Protein AF-A0A9D1JY27-F1 (afdb_monomer)

pLDDT: mean 73.4, std 22.08, range [23.88, 95.56]

Mean predicted aligned error: 13.79 Å

Secondary structure (DSSP, 8-state):
--------PPPPP---------S-S--------------------TT--------HHHHHHHHHHHHHHHHHHHEEEPB-TTSPBPB-TTSPBPEEE-HHHHHHHHT--EEEEPGGG--EEEE-HHHHHHHHEEE-TTS-SEEEEEEEEE-HHHHHHHHHH---TTS---BTTBSSEEEBSSHHHHHTT-SEEEEEEEEPPBPTTSPBPEEEEEPS-HHHHHS-HHHHHHHHHHTT-PPPPSS--TTS-THHHHHHHHHHHHHHHHHHHIIIIIIT-EEEEE---SSS---EEE--GGGEEEEEETHHHHHHHHHHHHHTS---

Solvent-accessible surface area (backbone atoms only — not comparable to full-atom values): 19733 Å² total; per-residue (Å²): 132,90,83,83,88,77,85,84,77,87,83,79,86,80,90,83,86,81,89,84,93,76,88,89,85,85,80,94,74,84,93,84,81,91,77,86,80,97,69,86,83,72,84,73,72,91,82,77,81,79,73,74,81,70,50,67,70,57,55,50,50,52,44,49,54,54,45,50,56,56,46,60,75,49,35,40,77,38,59,46,101,86,69,47,72,36,62,43,73,80,70,46,73,37,63,42,74,32,65,73,58,52,56,52,50,68,72,38,69,46,82,31,73,40,66,96,77,74,44,76,46,77,39,31,66,70,60,52,56,54,71,31,50,43,79,49,93,83,60,68,80,52,47,76,71,29,25,28,40,38,54,68,70,55,48,57,45,31,76,75,36,44,79,68,57,89,72,36,67,78,49,52,77,31,52,31,50,63,26,18,87,44,67,71,67,15,47,77,71,21,87,35,33,39,28,25,29,38,42,60,32,77,40,97,82,75,43,70,26,39,66,32,30,47,49,71,50,47,35,59,53,62,69,37,73,69,50,52,58,47,39,32,62,77,68,68,51,78,76,80,72,92,66,91,58,93,82,60,65,83,54,54,65,58,49,60,60,48,48,54,50,54,53,51,36,53,50,52,38,45,44,41,31,67,73,65,35,28,21,31,37,38,32,79,68,101,77,82,74,62,37,34,34,32,55,32,67,84,19,60,41,81,70,42,69,45,62,55,55,56,56,51,46,51,50,49,58,62,68,68,50,80,89,126

Sequence (324 aa):
MKIQNVGVRPYFYNSKKSKNVGNAVKENKMYGQFASDKVSFGSINKSMCYSRICNPAQEAIEKEEYRQKLLSAYFSKVYDKSGNPVVCPDGEVKTELDKSIVDKLDKSNFEFELPMGQGVFRGPIKQAIINFMVSDDRLPDGFCGVLHGTSKENLASILSHGPNLRNARNTAFGPGMYFALCEADAQDYSPAKLKADVVRAEHANGQRGKFVRLNECFYNKITTPEVYNALDKILDIEPEPTEYDPLRPSYIPTVKYEIPTRVLDEYCRNIINNDLGIDVAYATAPYHNTCLVVFNPDSIVNMSDYSQDEDDFLKKAFSSFPLW

Nearest PDB structures (foldseek):
  4l7p-assembly1_A  TM=3.464E-01  e=1.568E-02  Homo sapiens
  6koi-assembly10_T  TM=2.738E-01  e=4.676E+00  Homo sapiens
  6koi-assembly4_H  TM=2.768E-01  e=5.259E+00  Homo sapiens
  1i1d-assembly2_B  TM=2.539E-01  e=6.273E+00  Saccharomyces cerevisiae

Radius of gyration: 25.38 Å; Cα contacts (8 Å, |Δi|>4): 408; chains: 1; bounding box: 72×72×74 Å

Organism: NCBI:txid2840836

Structure (mmCIF, N/CA/C/O backbone):
data_AF-A0A9D1JY27-F1
#
_entry.id   AF-A0A9D1JY27-F1
#
loop_
_atom_site.group_PDB
_atom_site.id
_atom_site.type_symbol
_atom_site.label_atom_id
_atom_site.label_alt_id
_atom_site.label_comp_id
_atom_site.label_asym_id
_atom_site.label_entity_id
_atom_site.label_seq_id
_atom_site.pdbx_PDB_ins_code
_atom_site.Cartn_x
_atom_site.Cartn_y
_atom_site.Cartn_z
_atom_site.occupancy
_atom_site.B_iso_or_equiv
_atom_site.auth_seq_id
_atom_site.auth_comp_id
_atom_site.auth_asym_id
_atom_site.auth_atom_id
_atom_site.pdbx_PDB_model_num
ATOM 1 N N . MET A 1 1 ? -14.797 44.900 17.423 1.00 27.86 1 MET A N 1
ATOM 2 C CA . MET A 1 1 ? -13.739 45.298 16.466 1.00 27.86 1 MET A CA 1
ATOM 3 C C . MET A 1 1 ? -12.698 44.181 16.447 1.00 27.86 1 MET A C 1
ATOM 5 O O . MET A 1 1 ? -12.470 43.588 17.489 1.00 27.86 1 MET A O 1
ATOM 9 N N . LYS A 1 2 ? -12.219 43.816 15.252 1.00 27.55 2 LYS A N 1
ATOM 10 C CA . LYS A 1 2 ? -11.557 42.552 14.866 1.00 27.55 2 LYS A CA 1
ATOM 11 C C . LYS A 1 2 ? -10.389 42.105 15.765 1.00 27.55 2 LYS A C 1
ATOM 13 O O . LYS A 1 2 ? -9.510 42.909 16.044 1.00 27.55 2 LYS A O 1
ATOM 18 N N . ILE A 1 3 ? -10.310 40.800 16.043 1.00 25.33 3 ILE A N 1
ATOM 19 C CA . ILE A 1 3 ? -9.034 40.103 16.265 1.00 25.33 3 ILE A CA 1
ATOM 20 C C . ILE A 1 3 ? -8.867 39.108 15.113 1.00 25.33 3 ILE A C 1
ATOM 22 O O . ILE A 1 3 ? -9.729 38.268 14.863 1.00 25.33 3 ILE A O 1
ATOM 26 N N . GLN A 1 4 ? -7.795 39.310 14.351 1.00 26.73 4 GLN A N 1
ATOM 27 C CA . GLN A 1 4 ? -7.353 38.483 13.236 1.00 26.73 4 GLN A CA 1
ATOM 28 C C . GLN A 1 4 ? -6.682 37.219 13.784 1.00 26.73 4 GLN A C 1
ATOM 30 O O . GLN A 1 4 ? -5.706 37.323 14.521 1.00 26.73 4 GLN A O 1
ATOM 35 N N . ASN A 1 5 ? -7.153 36.039 13.378 1.00 28.23 5 ASN A N 1
ATOM 36 C CA . ASN A 1 5 ? -6.369 34.811 13.493 1.00 28.23 5 ASN A CA 1
ATOM 37 C C . ASN A 1 5 ? -5.408 34.747 12.302 1.00 28.23 5 ASN A C 1
ATOM 39 O O . ASN A 1 5 ? -5.814 34.469 11.175 1.00 28.23 5 ASN A O 1
ATOM 43 N N . VAL A 1 6 ? -4.136 35.048 12.560 1.00 29.33 6 VAL A N 1
ATOM 44 C CA . VAL A 1 6 ? -3.025 34.784 11.641 1.00 29.33 6 VAL A CA 1
ATOM 45 C C . VAL A 1 6 ? -2.479 33.403 11.990 1.00 29.33 6 VAL A C 1
ATOM 47 O O . VAL A 1 6 ? -2.149 33.131 13.141 1.00 29.33 6 VAL A O 1
ATOM 50 N N . GLY A 1 7 ? -2.460 32.517 10.996 1.00 23.88 7 GLY A N 1
ATOM 51 C CA . GLY A 1 7 ? -2.086 31.118 11.151 1.00 23.88 7 GLY A CA 1
ATOM 52 C C . GLY A 1 7 ? -0.632 30.906 11.567 1.00 23.88 7 GLY A C 1
ATOM 53 O O . GLY A 1 7 ? 0.266 31.651 11.176 1.00 23.88 7 GLY A O 1
ATOM 54 N N . VAL A 1 8 ? -0.405 29.821 12.304 1.00 26.25 8 VAL A N 1
ATOM 55 C CA . VAL A 1 8 ? 0.926 29.274 12.566 1.00 26.25 8 VAL A CA 1
ATOM 56 C C . VAL A 1 8 ? 1.072 28.009 11.725 1.00 26.25 8 VAL A C 1
ATOM 58 O O . VAL A 1 8 ? 0.442 26.990 11.995 1.00 26.25 8 VAL A O 1
ATOM 61 N N . ARG A 1 9 ? 1.885 28.096 10.668 1.00 24.34 9 ARG A N 1
ATOM 62 C CA . ARG A 1 9 ? 2.436 26.935 9.955 1.00 24.34 9 ARG A CA 1
ATOM 63 C C . ARG A 1 9 ? 3.686 26.460 10.710 1.00 24.34 9 ARG A C 1
ATOM 65 O O . ARG A 1 9 ? 4.516 27.312 11.034 1.00 24.34 9 ARG A O 1
ATOM 72 N N . PRO A 1 10 ? 3.883 25.156 10.955 1.00 28.56 10 PRO A N 1
ATOM 73 C CA . PRO A 1 10 ? 5.166 24.659 11.432 1.00 28.56 10 PRO A CA 1
ATOM 74 C C . PRO A 1 10 ? 6.212 24.726 10.307 1.00 28.56 10 PRO A C 1
ATOM 76 O O . PRO A 1 10 ? 5.999 24.236 9.197 1.00 28.56 10 PRO A O 1
ATOM 79 N N . TYR A 1 11 ? 7.338 25.378 10.598 1.00 25.03 11 TYR A N 1
ATOM 80 C CA . TYR A 1 11 ? 8.519 25.436 9.740 1.00 25.03 11 TYR A CA 1
ATOM 81 C C . TYR A 1 11 ? 9.263 24.094 9.782 1.00 25.03 11 TYR A C 1
ATOM 83 O O . TYR A 1 11 ? 9.710 23.670 10.846 1.00 25.03 11 TYR A O 1
ATOM 91 N N . PHE A 1 12 ? 9.463 23.463 8.623 1.00 26.50 12 PHE A N 1
ATOM 92 C CA . PHE A 1 12 ? 10.476 22.421 8.453 1.00 26.50 12 PHE A CA 1
ATOM 93 C C . PHE A 1 12 ? 11.847 23.080 8.287 1.00 26.50 12 PHE A C 1
ATOM 95 O O . PHE A 1 12 ? 12.057 23.904 7.393 1.00 26.50 12 PHE A O 1
ATOM 102 N N . TYR A 1 13 ? 12.776 22.730 9.174 1.00 23.91 13 TYR A N 1
ATOM 103 C CA . TYR A 1 13 ? 14.155 23.198 9.130 1.00 23.91 13 TYR A CA 1
ATOM 104 C C . TYR A 1 13 ? 14.895 22.504 7.980 1.00 23.91 13 TYR A C 1
ATOM 106 O O . TYR A 1 13 ? 14.982 21.279 7.927 1.00 23.91 13 TYR A O 1
ATOM 114 N N . ASN A 1 14 ? 15.410 23.303 7.050 1.00 23.89 14 ASN A N 1
ATOM 115 C CA . ASN A 1 14 ? 16.127 22.865 5.860 1.00 23.89 14 ASN A CA 1
ATOM 116 C C . ASN A 1 14 ? 17.634 23.017 6.128 1.00 23.89 14 ASN A C 1
ATOM 118 O O . ASN A 1 14 ? 18.159 24.127 6.065 1.00 23.89 14 ASN A O 1
ATOM 122 N N . SER A 1 15 ? 18.345 21.940 6.477 1.00 28.14 15 SER A N 1
ATOM 123 C CA . SER A 1 15 ? 19.796 21.988 6.716 1.00 28.14 15 SER A CA 1
ATOM 124 C C . SER A 1 15 ? 20.588 21.566 5.472 1.00 28.14 15 SER A C 1
ATOM 126 O O . SER A 1 15 ? 21.186 20.496 5.405 1.00 28.14 15 SER A O 1
ATOM 128 N N . LYS A 1 16 ? 20.673 22.456 4.476 1.00 28.89 16 LYS A N 1
ATOM 129 C CA . LYS A 1 16 ? 21.798 22.438 3.526 1.00 28.89 16 LYS A CA 1
ATOM 130 C C . LYS A 1 16 ? 22.909 23.348 4.057 1.00 28.89 16 LYS A C 1
ATOM 132 O O . LYS A 1 16 ? 22.686 24.539 4.241 1.00 28.89 16 LYS A O 1
ATOM 137 N N . LYS A 1 17 ? 24.113 22.769 4.172 1.00 32.06 17 LYS A N 1
ATOM 138 C CA . LYS A 1 17 ? 25.434 23.353 4.505 1.00 32.06 17 LYS A CA 1
ATOM 139 C C . LYS A 1 17 ? 25.840 23.319 5.985 1.00 32.06 17 LYS A C 1
ATOM 141 O O . LYS A 1 17 ? 25.686 24.285 6.716 1.00 32.06 17 LYS A O 1
ATOM 146 N N . SER A 1 18 ? 26.550 22.255 6.347 1.00 31.53 18 SER A N 1
ATOM 147 C CA . SER A 1 18 ? 27.695 22.347 7.254 1.00 31.53 18 SER A CA 1
ATOM 148 C C . SER A 1 18 ? 28.712 21.280 6.846 1.00 31.53 18 SER A C 1
ATOM 150 O O . SER A 1 18 ? 28.484 20.085 7.009 1.00 31.53 18 SER A O 1
ATOM 152 N N . LYS A 1 19 ? 29.796 21.722 6.199 1.00 32.28 19 LYS A N 1
ATOM 153 C CA . LYS A 1 19 ? 31.011 20.925 6.001 1.00 32.28 19 LYS A CA 1
ATOM 154 C C . LYS A 1 19 ? 31.730 20.858 7.353 1.00 32.28 19 LYS A C 1
ATOM 156 O O . LYS A 1 19 ? 31.806 21.882 8.024 1.00 32.28 19 LYS A O 1
ATOM 161 N N . ASN A 1 20 ? 32.304 19.693 7.660 1.00 33.06 20 ASN A N 1
ATOM 162 C CA . ASN A 1 20 ? 33.088 19.324 8.853 1.00 33.06 20 ASN A CA 1
ATOM 163 C C . ASN A 1 20 ? 32.289 18.614 9.957 1.00 33.06 20 ASN A C 1
ATOM 165 O O . ASN A 1 20 ? 31.965 19.193 10.987 1.00 33.06 20 ASN A O 1
ATOM 169 N N . VAL A 1 21 ? 32.072 17.308 9.772 1.00 30.66 21 VAL A N 1
ATOM 170 C CA . VAL A 1 21 ? 31.830 16.367 10.877 1.00 30.66 21 VAL A CA 1
ATOM 171 C C . VAL A 1 21 ? 32.976 15.358 10.881 1.00 30.66 21 VAL A C 1
ATOM 173 O O . VAL A 1 21 ? 32.852 14.221 10.443 1.00 30.66 21 VAL A O 1
ATOM 176 N N . GLY A 1 22 ? 34.139 15.829 11.316 1.00 29.80 22 GLY A N 1
ATOM 177 C CA . GLY A 1 22 ? 35.215 14.990 11.822 1.00 29.80 22 GLY A CA 1
ATOM 178 C C . GLY A 1 22 ? 35.426 15.393 13.275 1.00 29.80 22 GLY A C 1
ATOM 179 O O . GLY A 1 22 ? 35.681 16.563 13.533 1.00 29.80 22 GLY A O 1
ATOM 180 N N . ASN A 1 23 ? 35.300 14.435 14.196 1.00 32.34 23 ASN A N 1
ATOM 181 C CA . ASN A 1 23 ? 35.503 14.562 15.648 1.00 32.34 23 ASN A CA 1
ATOM 182 C C . ASN A 1 23 ? 34.356 15.170 16.477 1.00 32.34 23 ASN A C 1
ATOM 184 O O . ASN A 1 23 ? 34.520 16.196 17.125 1.00 32.34 23 ASN A O 1
ATOM 188 N N . ALA A 1 24 ? 33.233 14.455 16.570 1.00 30.94 24 ALA A N 1
ATOM 189 C CA . ALA A 1 24 ? 32.313 14.574 17.709 1.00 30.94 24 ALA A CA 1
ATOM 190 C C . ALA A 1 24 ? 31.790 13.192 18.150 1.00 30.94 24 ALA A C 1
ATOM 192 O O . ALA A 1 24 ? 30.603 12.982 18.357 1.00 30.94 24 ALA A O 1
ATOM 193 N N . VAL A 1 25 ? 32.699 12.219 18.269 1.00 31.64 25 VAL A N 1
ATOM 194 C CA . VAL A 1 25 ? 32.473 10.975 19.020 1.00 31.64 25 VAL A CA 1
ATOM 195 C C . VAL A 1 25 ? 33.653 10.818 19.964 1.00 31.64 25 VAL A C 1
ATOM 197 O O . VAL A 1 25 ? 34.620 10.134 19.646 1.00 31.64 25 VAL A O 1
ATOM 200 N N . LYS A 1 26 ? 33.616 11.559 21.074 1.00 30.88 26 LYS A N 1
ATOM 201 C CA . LYS A 1 26 ? 34.390 11.352 22.311 1.00 30.88 26 LYS A CA 1
ATOM 202 C C . LYS A 1 26 ? 34.099 12.527 23.241 1.00 30.88 26 LYS A C 1
ATOM 204 O O . LYS A 1 26 ? 34.832 13.497 23.223 1.00 30.88 26 LYS A O 1
ATOM 209 N N . GLU A 1 27 ? 32.999 12.435 23.986 1.00 27.81 27 GLU A N 1
ATOM 210 C CA . GLU A 1 27 ? 32.839 12.994 25.342 1.00 27.81 27 GLU A CA 1
ATOM 211 C C . GLU A 1 27 ? 31.430 12.670 25.867 1.00 27.81 27 GLU A C 1
ATOM 213 O O . GLU A 1 27 ? 30.587 13.521 26.112 1.00 27.81 27 GLU A O 1
ATOM 218 N N . ASN A 1 28 ? 31.170 11.373 26.053 1.00 31.72 28 ASN A N 1
ATOM 219 C CA . ASN A 1 28 ? 3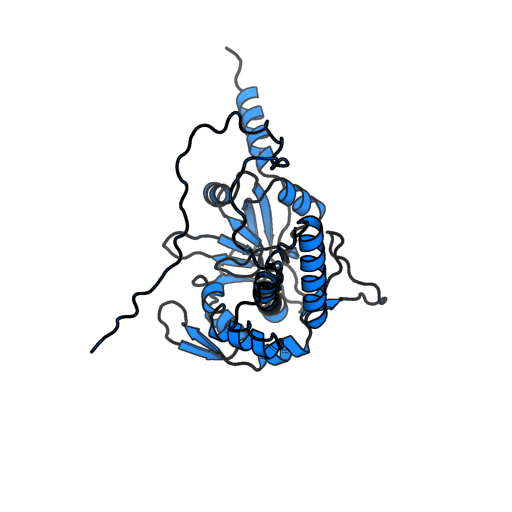0.200 10.926 27.046 1.00 31.72 28 ASN A CA 1
ATOM 220 C C . ASN A 1 28 ? 30.915 10.966 28.399 1.00 31.72 28 ASN A C 1
ATOM 222 O O . ASN A 1 28 ? 31.651 10.030 28.712 1.00 31.72 28 ASN A O 1
ATOM 226 N N . LYS A 1 29 ? 30.749 12.040 29.178 1.00 27.59 29 LYS A N 1
ATOM 227 C CA . LYS A 1 29 ? 31.042 12.046 30.619 1.00 27.59 29 LYS A CA 1
ATOM 228 C C . LYS A 1 29 ? 30.332 13.205 31.326 1.00 27.59 29 LYS A C 1
ATOM 230 O O . LYS A 1 29 ? 30.651 14.361 31.112 1.00 27.59 29 LYS A O 1
ATOM 235 N N . MET A 1 30 ? 29.448 12.811 32.242 1.00 26.59 30 MET A N 1
ATOM 236 C CA . MET A 1 30 ? 29.069 13.509 33.475 1.00 26.59 30 MET A CA 1
ATOM 237 C C . MET A 1 30 ? 28.348 14.862 33.375 1.00 26.59 30 MET A C 1
ATOM 239 O O . MET A 1 30 ? 28.976 15.905 33.293 1.00 26.59 30 MET A O 1
ATOM 243 N N . TYR A 1 31 ? 27.041 14.839 33.654 1.00 28.00 31 TYR A N 1
ATOM 244 C CA . TYR A 1 31 ? 26.443 15.814 34.574 1.00 28.00 31 TYR A CA 1
ATOM 245 C C . TYR A 1 31 ? 25.600 15.085 35.621 1.00 28.00 31 TYR A C 1
ATOM 247 O O . TYR A 1 31 ? 24.394 14.904 35.496 1.00 28.00 31 TYR A O 1
ATOM 255 N N . GLY A 1 32 ? 26.297 14.646 36.664 1.00 29.95 32 GLY A N 1
ATOM 256 C CA . GLY A 1 32 ? 25.741 14.232 37.940 1.00 29.95 32 GLY A CA 1
ATOM 257 C C . GLY A 1 32 ? 26.643 14.782 39.034 1.00 29.95 32 GLY A C 1
ATOM 258 O O . GLY A 1 32 ? 27.528 14.074 39.492 1.00 29.95 32 GLY A O 1
ATOM 259 N N . GLN A 1 33 ? 26.472 16.058 39.387 1.00 27.19 33 GLN A N 1
ATOM 260 C CA . GLN A 1 33 ? 26.983 16.661 40.623 1.00 27.19 33 GLN A CA 1
ATOM 261 C C . GLN A 1 33 ? 26.430 18.086 40.750 1.00 27.19 33 GLN A C 1
ATOM 263 O O . GLN A 1 33 ? 26.957 19.027 40.168 1.00 27.19 33 GLN A O 1
ATOM 268 N N . PHE A 1 34 ? 25.355 18.248 41.520 1.00 27.58 34 PHE A N 1
ATOM 269 C CA . PHE A 1 34 ? 25.065 19.522 42.172 1.00 27.58 34 PHE A CA 1
ATOM 270 C C . PHE A 1 34 ? 25.424 19.353 43.644 1.00 27.58 34 PHE A C 1
ATOM 272 O O . PHE A 1 34 ? 24.718 18.672 44.386 1.00 27.58 34 PHE A O 1
ATOM 279 N N . ALA A 1 35 ? 26.539 19.952 44.052 1.00 27.44 35 ALA A N 1
ATOM 280 C CA . ALA A 1 35 ? 26.864 20.172 45.449 1.00 27.44 35 ALA A CA 1
ATOM 281 C C . ALA A 1 35 ? 27.323 21.623 45.631 1.00 27.44 35 ALA A C 1
ATOM 283 O O . ALA A 1 35 ? 28.254 22.068 44.970 1.00 27.44 35 ALA A O 1
ATOM 284 N N . SER A 1 36 ? 26.603 22.292 46.535 1.00 31.22 36 SER A N 1
ATOM 285 C CA . SER A 1 36 ? 26.924 23.513 47.279 1.00 31.22 36 SER A CA 1
ATOM 286 C C . SER A 1 36 ? 27.401 24.737 46.496 1.00 31.22 36 SER A C 1
ATOM 288 O O . SER A 1 36 ? 28.565 24.837 46.140 1.00 31.22 36 SER A O 1
ATOM 290 N N . ASP A 1 37 ? 26.538 25.752 46.406 1.00 26.73 37 ASP A N 1
ATOM 291 C CA . ASP A 1 37 ? 26.721 26.917 47.273 1.00 26.73 37 ASP A CA 1
ATOM 292 C C . ASP A 1 37 ? 25.442 27.758 47.401 1.00 26.73 37 ASP A C 1
ATOM 294 O O . ASP A 1 37 ? 24.522 27.704 46.588 1.00 26.73 37 ASP A O 1
ATOM 298 N N . LYS A 1 38 ? 25.361 28.440 48.541 1.00 34.94 38 LYS A N 1
ATOM 299 C CA . LYS A 1 38 ? 24.196 29.065 49.178 1.00 34.94 38 LYS A CA 1
ATOM 300 C C . LYS A 1 38 ? 23.332 29.921 48.237 1.00 34.94 38 LYS A C 1
ATOM 302 O O . LYS A 1 38 ? 23.678 31.059 47.939 1.00 34.94 38 LYS A O 1
ATOM 307 N N . VAL A 1 39 ? 22.128 29.439 47.930 1.00 28.06 39 VAL A N 1
ATOM 308 C CA . VAL A 1 39 ? 20.986 30.283 47.544 1.00 28.06 39 VAL A CA 1
ATOM 309 C C . VAL A 1 39 ? 19.815 29.920 48.453 1.00 28.06 39 VAL A C 1
ATOM 311 O O . VAL A 1 39 ? 19.496 28.748 48.645 1.00 28.06 39 VAL A O 1
ATOM 314 N N . SER A 1 40 ? 19.233 30.933 49.091 1.00 27.03 40 SER A N 1
ATOM 315 C CA . SER A 1 40 ? 18.149 30.803 50.062 1.00 27.03 40 SER A CA 1
ATOM 316 C C . SER A 1 40 ? 16.958 30.054 49.464 1.00 27.03 40 SER A C 1
ATOM 318 O O . SER A 1 40 ? 16.344 30.529 48.508 1.00 27.03 40 SER A O 1
ATOM 320 N N . PHE A 1 41 ? 16.600 28.916 50.059 1.00 27.59 41 PHE A N 1
ATOM 321 C CA . PHE A 1 41 ? 15.344 28.228 49.781 1.00 27.59 41 PHE A CA 1
ATOM 322 C C . PHE A 1 41 ? 14.178 29.079 50.300 1.00 27.59 41 PHE A C 1
ATOM 324 O O . PHE A 1 41 ? 13.756 28.954 51.448 1.00 27.59 41 PHE A O 1
ATOM 331 N N . GLY A 1 42 ? 13.641 29.941 49.438 1.00 28.55 42 GLY A N 1
ATOM 332 C CA . GLY A 1 42 ? 12.237 30.317 49.521 1.00 28.55 42 GLY A CA 1
ATOM 333 C C . GLY A 1 42 ? 11.426 29.080 49.156 1.00 28.55 42 GLY A C 1
ATOM 334 O O . GLY A 1 42 ? 11.514 28.619 48.025 1.00 28.55 42 GLY A O 1
ATOM 335 N N . SER A 1 43 ? 10.746 28.505 50.148 1.00 34.62 43 SER A N 1
ATOM 336 C CA . SER A 1 43 ? 9.708 27.465 50.067 1.00 34.62 43 SER A CA 1
ATOM 337 C C . SER A 1 43 ? 9.309 27.025 48.648 1.00 34.62 43 SER A C 1
ATOM 339 O O . SER A 1 43 ? 8.277 27.442 48.122 1.00 34.62 43 SER A O 1
ATOM 341 N N . ILE A 1 44 ? 10.102 26.138 48.040 1.00 33.12 44 ILE A N 1
ATOM 342 C CA . ILE A 1 44 ? 9.653 25.365 46.885 1.00 33.12 44 ILE A CA 1
ATOM 343 C C . ILE A 1 44 ? 8.769 24.259 47.449 1.00 33.12 44 ILE A C 1
ATOM 345 O O . ILE A 1 44 ? 9.228 23.366 48.165 1.00 33.12 44 ILE A O 1
ATOM 349 N N . ASN A 1 45 ? 7.477 24.376 47.163 1.00 29.56 45 ASN A N 1
ATOM 350 C CA . ASN A 1 45 ? 6.473 23.358 47.419 1.00 29.56 45 ASN A CA 1
ATOM 351 C C . ASN A 1 45 ? 6.996 22.001 46.917 1.00 29.56 45 ASN A C 1
ATOM 353 O O . ASN A 1 45 ? 7.285 21.842 45.732 1.00 29.56 45 ASN A O 1
ATOM 357 N N . LYS A 1 46 ? 7.095 21.010 47.808 1.00 29.83 46 LYS A N 1
ATOM 358 C CA . LYS A 1 46 ? 7.534 19.630 47.514 1.00 29.83 46 LYS A CA 1
ATOM 359 C C . LYS A 1 46 ? 6.590 18.855 46.567 1.00 29.83 46 LYS A C 1
ATOM 361 O O . LYS A 1 46 ? 6.679 17.635 46.497 1.00 29.83 46 LYS A O 1
ATOM 366 N N . SER A 1 47 ? 5.687 19.519 45.844 1.00 32.50 47 SER A N 1
ATOM 367 C CA . SER A 1 47 ? 4.641 18.880 45.035 1.00 32.50 47 SER A CA 1
ATOM 368 C C . SER A 1 47 ? 4.895 18.850 43.523 1.00 32.50 47 SER A C 1
ATOM 370 O O . SER A 1 47 ? 4.028 18.376 42.801 1.00 32.50 47 SER A O 1
ATOM 372 N N . MET A 1 48 ? 6.043 19.311 43.008 1.00 31.31 48 MET A N 1
ATOM 373 C CA . MET A 1 48 ? 6.298 19.323 41.553 1.00 31.31 48 MET A CA 1
ATOM 374 C C . MET A 1 48 ? 7.709 18.870 41.153 1.00 31.31 48 MET A C 1
ATOM 376 O O . MET A 1 48 ? 8.388 19.523 40.371 1.00 31.31 48 MET A O 1
ATOM 380 N N . CYS A 1 49 ? 8.132 17.705 41.644 1.00 30.78 49 CYS A N 1
ATOM 381 C CA . CYS A 1 49 ? 9.205 16.929 41.015 1.00 30.78 49 CYS A CA 1
ATOM 382 C C . CYS A 1 49 ? 8.658 15.565 40.580 1.00 30.78 49 CYS A C 1
ATOM 384 O O . CYS A 1 49 ? 9.068 14.530 41.091 1.00 30.78 49 CYS A O 1
ATOM 386 N N . TYR A 1 50 ? 7.713 15.569 39.639 1.00 37.28 50 TYR A N 1
ATOM 387 C CA . TYR A 1 50 ? 7.415 14.397 38.815 1.00 37.28 50 TYR A CA 1
ATOM 388 C C . TYR A 1 50 ? 8.109 14.565 37.464 1.00 37.28 50 TYR A C 1
ATOM 390 O O . TYR A 1 50 ? 7.473 14.616 36.417 1.00 37.28 50 TYR A O 1
ATOM 398 N N . SER A 1 51 ? 9.439 14.658 37.469 1.00 41.31 51 SER A N 1
ATOM 399 C CA . SER A 1 51 ? 10.170 14.188 36.302 1.00 41.31 51 SER A CA 1
ATOM 400 C C . SER A 1 51 ? 10.114 12.666 36.377 1.00 41.31 51 SER A C 1
ATOM 402 O O . SER A 1 51 ? 10.848 12.039 37.141 1.00 41.31 51 SER A O 1
ATOM 404 N N . ARG A 1 52 ? 9.226 12.033 35.599 1.00 47.41 52 ARG A N 1
ATOM 405 C CA . ARG A 1 52 ? 9.548 10.678 35.153 1.00 47.41 52 ARG A CA 1
ATOM 406 C C . ARG A 1 52 ? 10.923 10.814 34.510 1.00 47.41 52 ARG A C 1
ATOM 408 O O . ARG A 1 52 ? 11.063 11.447 33.468 1.00 47.41 52 ARG A O 1
ATOM 415 N N . ILE A 1 53 ? 11.950 10.267 35.150 1.00 45.91 53 ILE A N 1
ATOM 416 C CA . ILE A 1 53 ? 13.135 9.837 34.423 1.00 45.91 53 ILE A CA 1
ATOM 417 C C . ILE A 1 53 ? 12.600 8.692 33.560 1.00 45.91 53 ILE A C 1
ATOM 419 O O . ILE A 1 53 ? 12.617 7.538 33.979 1.00 45.91 53 ILE A O 1
ATOM 423 N N . CYS A 1 54 ? 11.963 9.025 32.431 1.00 53.81 54 CYS A N 1
ATOM 424 C CA . CYS A 1 54 ? 11.516 8.043 31.460 1.00 53.81 54 CYS A CA 1
ATOM 425 C C . CYS A 1 54 ? 12.786 7.339 31.009 1.00 53.81 54 CYS A C 1
ATOM 427 O O . CYS A 1 54 ? 13.617 7.932 30.325 1.00 53.81 54 CYS A O 1
ATOM 429 N N . ASN A 1 55 ? 12.987 6.107 31.471 1.00 70.00 55 ASN A N 1
ATOM 430 C CA . ASN A 1 55 ? 14.009 5.247 30.911 1.00 70.00 55 ASN A CA 1
ATOM 431 C C . ASN A 1 55 ? 13.618 5.036 29.439 1.00 70.00 55 ASN A C 1
ATOM 433 O O . ASN A 1 55 ? 12.572 4.428 29.201 1.00 70.00 55 ASN A O 1
ATOM 437 N N . PRO A 1 56 ? 14.402 5.515 28.455 1.00 75.81 56 PRO A N 1
ATOM 438 C CA . PRO A 1 56 ? 14.013 5.431 27.049 1.00 75.81 56 PRO A CA 1
ATOM 439 C C . PRO A 1 56 ? 13.752 3.992 26.588 1.00 75.81 56 PRO A C 1
ATOM 441 O O . PRO A 1 56 ? 12.914 3.766 25.721 1.00 75.81 56 PRO A O 1
ATOM 444 N N . ALA A 1 57 ? 14.425 3.010 27.201 1.00 78.62 57 ALA A N 1
ATOM 445 C CA . ALA A 1 57 ? 14.182 1.596 26.928 1.00 78.62 57 ALA A CA 1
ATOM 446 C C . ALA A 1 57 ? 12.797 1.142 27.415 1.00 78.62 57 ALA A C 1
ATOM 448 O O . ALA A 1 57 ? 12.103 0.424 26.704 1.00 78.62 57 ALA A O 1
ATOM 449 N N . GLN A 1 58 ? 12.375 1.599 28.596 1.00 79.38 58 GLN A N 1
ATOM 450 C CA . GLN A 1 58 ? 11.051 1.296 29.140 1.00 79.38 58 GLN A CA 1
ATOM 451 C C . GLN A 1 58 ? 9.951 1.958 28.302 1.00 79.38 58 GLN A C 1
ATOM 453 O O . GLN A 1 58 ? 8.968 1.313 27.962 1.00 79.38 58 GLN A O 1
ATOM 458 N N . GLU A 1 59 ? 10.144 3.219 27.906 1.00 78.12 59 GLU A N 1
ATOM 459 C CA . GLU A 1 59 ? 9.189 3.932 27.051 1.00 78.12 59 GLU A CA 1
ATOM 460 C C . GLU A 1 59 ? 9.050 3.269 25.669 1.00 78.12 59 GLU A C 1
ATOM 462 O O . GLU A 1 59 ? 7.950 3.197 25.127 1.00 78.12 59 GLU A O 1
ATOM 467 N N . ALA A 1 60 ? 10.142 2.731 25.114 1.00 79.56 60 ALA A N 1
ATOM 468 C CA . ALA A 1 60 ? 10.105 1.970 23.868 1.00 79.56 60 ALA A CA 1
ATOM 469 C C . ALA A 1 60 ? 9.322 0.651 24.002 1.00 79.56 60 ALA A C 1
ATOM 471 O O . ALA A 1 60 ? 8.535 0.331 23.112 1.00 79.56 60 ALA A O 1
ATOM 472 N N . ILE A 1 61 ? 9.504 -0.082 25.107 1.00 84.31 61 ILE A N 1
ATOM 473 C CA . ILE A 1 61 ? 8.755 -1.318 25.392 1.00 84.31 61 ILE A CA 1
ATOM 474 C C . ILE A 1 61 ? 7.263 -1.008 25.528 1.00 84.31 61 ILE A C 1
ATOM 476 O O . ILE A 1 61 ? 6.450 -1.600 24.826 1.00 84.31 61 ILE A O 1
ATOM 480 N N . GLU A 1 62 ? 6.903 -0.032 26.361 1.00 83.12 62 GLU A N 1
ATOM 481 C CA . GLU A 1 62 ? 5.503 0.342 26.584 1.00 83.12 62 GLU A CA 1
ATOM 482 C C . GLU A 1 62 ? 4.828 0.852 25.305 1.00 83.12 62 GLU A C 1
ATOM 484 O O . GLU A 1 62 ? 3.667 0.533 25.036 1.00 83.12 62 GLU A O 1
ATOM 489 N N . LYS A 1 63 ? 5.556 1.620 24.482 1.00 83.75 63 LYS A N 1
ATOM 490 C CA . LYS A 1 63 ? 5.079 2.052 23.166 1.00 83.75 63 LYS A CA 1
ATOM 491 C C . LYS A 1 63 ? 4.750 0.855 22.279 1.00 83.75 63 LYS A C 1
ATOM 493 O O . LYS A 1 63 ? 3.698 0.857 21.639 1.00 83.75 63 LYS A O 1
ATOM 498 N N . GLU A 1 64 ? 5.639 -0.132 22.216 1.00 84.94 64 GLU A N 1
ATOM 499 C CA . GLU A 1 64 ? 5.438 -1.317 21.385 1.00 84.94 64 GLU A CA 1
ATOM 500 C C . GLU A 1 64 ? 4.293 -2.185 21.916 1.00 84.94 64 GLU A C 1
ATOM 502 O O . GLU A 1 64 ? 3.427 -2.584 21.144 1.00 84.94 64 GLU A O 1
ATOM 507 N N . GLU A 1 65 ? 4.198 -2.400 23.229 1.00 84.94 65 GLU A N 1
ATOM 508 C CA . GLU A 1 65 ? 3.072 -3.111 23.847 1.00 84.94 65 GLU A CA 1
ATOM 509 C C . GLU A 1 65 ? 1.729 -2.427 23.548 1.00 84.94 65 GLU A C 1
ATOM 511 O O . GLU A 1 65 ? 0.757 -3.083 23.161 1.00 84.94 65 GLU A O 1
ATOM 516 N N . TYR A 1 66 ? 1.673 -1.096 23.669 1.00 82.81 66 TYR A N 1
ATOM 517 C CA . TYR A 1 66 ? 0.477 -0.316 23.355 1.00 82.81 66 TYR A CA 1
ATOM 518 C C . TYR A 1 66 ? 0.102 -0.412 21.871 1.00 82.81 66 TYR A C 1
ATOM 520 O O . TYR A 1 66 ? -1.068 -0.610 21.530 1.00 82.81 66 TYR A O 1
ATOM 528 N N . ARG A 1 67 ? 1.097 -0.334 20.982 1.00 83.44 67 ARG A N 1
ATOM 529 C CA . ARG A 1 67 ? 0.921 -0.511 19.538 1.00 83.44 67 ARG A CA 1
ATOM 530 C C . ARG A 1 67 ? 0.387 -1.904 19.206 1.00 83.44 67 ARG A C 1
ATOM 532 O O . ARG A 1 67 ? -0.597 -2.008 18.478 1.00 83.44 67 ARG A O 1
ATOM 539 N N . GLN A 1 68 ? 0.986 -2.960 19.754 1.00 83.25 68 GLN A N 1
ATOM 540 C CA . GLN A 1 68 ? 0.566 -4.346 19.522 1.00 83.25 68 GLN A CA 1
ATOM 541 C C . GLN A 1 68 ? -0.854 -4.603 20.027 1.00 83.25 68 GLN A C 1
ATOM 543 O O . GLN A 1 68 ? -1.652 -5.229 19.330 1.00 83.25 68 GLN A O 1
ATOM 548 N N . LYS A 1 69 ? -1.209 -4.050 21.193 1.00 83.94 69 LYS A N 1
ATOM 549 C CA . LYS A 1 69 ? -2.579 -4.098 21.714 1.00 83.94 69 LYS A CA 1
ATOM 550 C C . LYS A 1 69 ? -3.580 -3.516 20.714 1.00 83.94 69 LYS A C 1
ATOM 552 O O . LYS A 1 69 ? -4.581 -4.167 20.422 1.00 83.94 69 LYS A O 1
ATOM 557 N N . LEU A 1 70 ? -3.313 -2.327 20.173 1.00 80.44 70 LEU A N 1
ATOM 558 C CA . LEU A 1 70 ? -4.200 -1.698 19.190 1.00 80.44 70 LEU A CA 1
ATOM 559 C C . LEU A 1 70 ? -4.249 -2.481 17.876 1.00 80.44 70 LEU A C 1
ATOM 561 O O . LEU A 1 70 ? -5.333 -2.734 17.364 1.00 80.44 70 LEU A O 1
ATOM 565 N N . LEU A 1 71 ? -3.106 -2.933 17.355 1.00 82.75 71 LEU A N 1
ATOM 566 C CA . LEU A 1 71 ? -3.078 -3.739 16.131 1.00 82.75 71 LEU A CA 1
ATOM 567 C C . LEU A 1 71 ? -3.895 -5.025 16.280 1.00 82.75 71 LEU A C 1
ATOM 569 O O . LEU A 1 71 ? -4.660 -5.357 15.383 1.00 82.75 71 LEU A O 1
ATOM 573 N N . SER A 1 72 ? -3.813 -5.700 17.429 1.00 83.75 72 SER A N 1
ATOM 574 C CA . SER A 1 72 ? -4.578 -6.927 17.691 1.00 83.75 72 SER A CA 1
ATOM 575 C C . SER A 1 72 ? -6.100 -6.734 17.704 1.00 83.75 72 SER A C 1
ATOM 577 O O . SER A 1 72 ? -6.832 -7.707 17.552 1.00 83.75 72 SER A O 1
ATOM 579 N N . ALA A 1 73 ? -6.581 -5.496 17.874 1.00 85.56 73 ALA A N 1
ATOM 580 C CA . ALA A 1 73 ? -8.008 -5.179 17.865 1.00 85.56 73 ALA A CA 1
ATOM 581 C C . ALA A 1 73 ? -8.579 -5.032 16.445 1.00 85.56 73 ALA A C 1
ATOM 583 O O . ALA A 1 73 ? -9.783 -5.188 16.254 1.00 85.56 73 ALA A O 1
ATOM 584 N N . TYR A 1 74 ? -7.729 -4.729 15.458 1.00 88.75 74 TYR A N 1
ATOM 585 C CA . TYR A 1 74 ? -8.153 -4.442 14.082 1.00 88.75 74 TYR A CA 1
ATOM 586 C C . TYR A 1 74 ? -7.569 -5.408 13.057 1.00 88.75 74 TYR A C 1
ATOM 588 O O . TYR A 1 74 ? -8.023 -5.424 11.918 1.00 88.75 74 TYR A O 1
ATOM 596 N N . PHE A 1 75 ? -6.572 -6.204 13.441 1.00 89.31 75 PHE A N 1
ATOM 597 C CA . PHE A 1 75 ? -5.912 -7.166 12.575 1.00 89.31 75 PHE A CA 1
ATOM 598 C C . PHE A 1 75 ? -5.986 -8.570 13.172 1.00 89.31 75 PHE A C 1
ATOM 600 O O . PHE A 1 75 ? -5.596 -8.803 14.316 1.00 89.31 75 PHE A O 1
ATOM 607 N N . SER A 1 76 ? -6.432 -9.523 12.358 1.00 87.38 76 SER A N 1
ATOM 608 C CA . SER A 1 76 ? -6.498 -10.942 12.699 1.00 87.38 76 SER A CA 1
ATOM 609 C C . SER A 1 76 ? -5.278 -11.685 12.170 1.00 87.38 76 SER A C 1
ATOM 611 O O . SER A 1 76 ? -4.764 -11.363 11.104 1.00 87.38 76 SER A O 1
ATOM 613 N N . LYS A 1 77 ? -4.801 -12.697 12.903 1.00 88.50 77 LYS A N 1
ATOM 614 C CA . LYS A 1 77 ? -3.745 -13.600 12.413 1.00 88.50 77 LYS A CA 1
ATOM 615 C C . LYS A 1 77 ? -4.297 -14.487 11.301 1.00 88.50 77 LYS A C 1
ATOM 617 O O . LYS A 1 77 ? -5.395 -15.020 11.433 1.00 88.50 77 LYS A O 1
ATOM 622 N N . VAL A 1 78 ? -3.504 -14.687 10.256 1.00 85.94 78 VAL A N 1
ATOM 623 C CA . VAL A 1 78 ? -3.835 -15.594 9.154 1.00 85.94 78 VAL A CA 1
ATOM 624 C C . VAL A 1 78 ? -3.333 -16.993 9.497 1.00 85.94 78 VAL A C 1
ATOM 626 O O . VAL A 1 78 ? -2.194 -17.148 9.940 1.00 85.94 78 VAL A O 1
ATOM 629 N N . TYR A 1 79 ? -4.166 -18.008 9.271 1.00 88.25 79 TYR A N 1
ATOM 630 C CA . TYR A 1 79 ? -3.831 -19.413 9.503 1.00 88.25 79 TYR A CA 1
ATOM 631 C C . TYR A 1 79 ? -3.878 -20.205 8.194 1.00 88.25 79 TYR A C 1
ATOM 633 O O . TYR A 1 79 ? -4.693 -19.926 7.314 1.00 88.25 79 TYR A O 1
ATOM 641 N N . ASP A 1 80 ? -2.989 -21.185 8.055 1.00 88.94 80 ASP A N 1
ATOM 642 C CA . ASP A 1 80 ? -3.005 -22.131 6.945 1.00 88.94 80 ASP A CA 1
ATOM 643 C C . ASP A 1 80 ? -4.166 -23.139 7.079 1.00 88.94 80 ASP A C 1
ATOM 645 O O . ASP A 1 80 ? -4.891 -23.180 8.077 1.00 88.94 80 ASP A O 1
ATOM 649 N N . LYS A 1 81 ? -4.342 -24.001 6.069 1.00 89.50 81 LYS A N 1
ATOM 650 C CA . LYS A 1 81 ? -5.390 -25.042 6.072 1.00 89.50 81 LYS A CA 1
ATOM 651 C C . LYS A 1 81 ? -5.241 -26.064 7.209 1.00 89.50 81 LYS A C 1
ATOM 653 O O . LYS A 1 81 ? -6.189 -26.794 7.484 1.00 89.50 81 LYS A O 1
ATOM 658 N N . SER A 1 82 ? -4.070 -26.128 7.835 1.00 90.25 82 SER A N 1
ATOM 659 C CA . SER A 1 82 ? -3.743 -27.024 8.944 1.00 90.25 82 SER A CA 1
ATOM 660 C C . SER A 1 82 ? -3.916 -26.346 10.310 1.00 90.25 82 SER A C 1
ATOM 662 O O . SER A 1 82 ? -3.718 -26.996 11.334 1.00 90.25 82 SER A O 1
ATOM 664 N N . GLY A 1 83 ? -4.291 -25.061 10.343 1.00 88.50 83 GLY A N 1
ATOM 665 C CA . GLY A 1 83 ? -4.471 -24.278 11.563 1.00 88.50 83 GLY A CA 1
ATOM 666 C C . GLY A 1 83 ? -3.184 -23.673 12.134 1.00 88.50 83 GLY A C 1
ATOM 667 O O . GLY A 1 83 ? -3.208 -23.182 13.261 1.00 88.50 83 GLY A O 1
ATOM 668 N N . ASN A 1 84 ? -2.070 -23.675 11.396 1.00 90.38 84 ASN A N 1
ATOM 669 C CA . ASN A 1 84 ? -0.834 -23.017 11.829 1.00 90.38 84 ASN A CA 1
ATOM 670 C C . ASN A 1 84 ? -0.822 -21.547 11.389 1.00 90.38 84 ASN A C 1
ATOM 672 O O . ASN A 1 84 ? -1.266 -21.255 10.278 1.00 90.38 84 ASN A O 1
ATOM 676 N N . PRO A 1 85 ? -0.295 -20.610 12.202 1.00 89.94 85 PRO A N 1
ATOM 677 C CA . PRO A 1 85 ? -0.107 -19.233 11.765 1.00 89.94 85 PRO A CA 1
ATOM 678 C C . PRO A 1 85 ? 0.754 -19.178 10.502 1.00 89.94 85 PRO A C 1
ATOM 680 O O . PRO A 1 85 ? 1.831 -19.771 10.453 1.00 89.94 85 PRO A O 1
ATOM 683 N N . VAL A 1 86 ? 0.296 -18.442 9.494 1.00 85.62 86 VAL A N 1
ATOM 684 C CA . VAL A 1 86 ? 1.107 -18.146 8.314 1.00 85.62 86 VAL A CA 1
ATOM 685 C C . VAL A 1 86 ? 2.200 -17.172 8.735 1.00 85.62 86 VAL A C 1
ATOM 687 O O . VAL A 1 86 ? 1.911 -16.147 9.350 1.00 85.62 86 VAL A O 1
ATOM 690 N N . VAL A 1 87 ? 3.450 -17.487 8.413 1.00 80.62 87 VAL A N 1
ATOM 691 C CA . VAL A 1 87 ? 4.619 -16.670 8.752 1.00 80.62 87 VAL A CA 1
ATOM 692 C C . VAL A 1 87 ? 5.183 -16.077 7.462 1.00 80.62 87 VAL A C 1
ATOM 694 O O . VAL A 1 87 ? 5.380 -16.792 6.480 1.00 80.62 87 VAL A O 1
ATOM 697 N N . CYS A 1 88 ? 5.376 -14.760 7.446 1.00 69.81 88 CYS A N 1
ATOM 698 C CA . CYS A 1 88 ? 6.055 -14.037 6.378 1.00 69.81 88 CYS A CA 1
ATOM 699 C C . CYS A 1 88 ? 7.539 -14.443 6.334 1.00 69.81 88 CYS A C 1
ATOM 701 O O . CYS A 1 88 ? 8.071 -14.920 7.338 1.00 69.81 88 CYS A O 1
ATOM 703 N N . PRO A 1 89 ? 8.253 -14.260 5.211 1.00 61.47 89 PRO A N 1
ATOM 704 C CA . PRO A 1 89 ? 9.637 -14.720 5.135 1.00 61.47 89 PRO A CA 1
ATOM 705 C C . PRO A 1 89 ? 10.580 -14.001 6.115 1.00 61.47 89 PRO A C 1
ATOM 707 O O . PRO A 1 89 ? 11.610 -14.557 6.472 1.00 61.47 89 PRO A O 1
ATOM 710 N N . ASP A 1 90 ? 10.217 -12.813 6.603 1.00 61.84 90 ASP A N 1
ATOM 711 C CA . ASP A 1 90 ? 10.927 -12.082 7.663 1.00 61.84 90 ASP A CA 1
ATOM 712 C C . ASP A 1 90 ? 10.682 -12.634 9.083 1.00 61.84 90 ASP A C 1
ATOM 714 O O . ASP A 1 90 ? 11.191 -12.091 10.064 1.00 61.84 90 ASP A O 1
ATOM 718 N N . GLY A 1 91 ? 9.920 -13.724 9.207 1.00 68.44 91 GLY A N 1
ATOM 719 C CA . GLY A 1 91 ? 9.621 -14.392 10.471 1.00 68.44 91 GLY A CA 1
ATOM 720 C C . 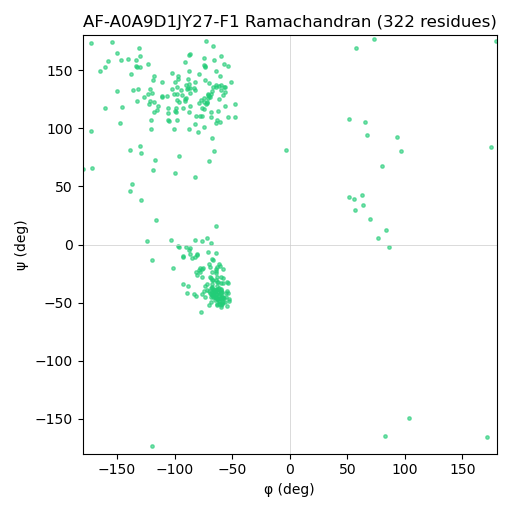GLY A 1 91 ? 8.418 -13.818 11.221 1.00 68.44 91 GLY A C 1
ATOM 721 O O . GLY A 1 91 ? 8.041 -14.364 12.260 1.00 68.44 91 GLY A O 1
ATOM 722 N N . GLU A 1 92 ? 7.778 -12.758 10.720 1.00 73.88 92 GLU A N 1
ATOM 723 C CA . GLU A 1 92 ? 6.580 -12.208 11.352 1.00 73.88 92 GLU A CA 1
ATOM 724 C C . GLU A 1 92 ? 5.327 -13.024 11.029 1.00 73.88 92 GLU A C 1
ATOM 726 O O . GLU A 1 92 ? 5.143 -13.532 9.925 1.00 73.88 92 GLU A O 1
ATOM 731 N N . VAL A 1 93 ? 4.390 -13.097 11.976 1.00 81.69 93 VAL A N 1
ATOM 732 C CA . VAL A 1 93 ? 3.075 -13.690 11.705 1.00 81.69 93 VAL A CA 1
ATOM 733 C C . VAL A 1 93 ? 2.299 -12.791 10.742 1.00 81.69 93 VAL A C 1
ATOM 735 O O . VAL A 1 93 ? 2.136 -11.583 10.962 1.00 81.69 93 VAL A O 1
ATOM 738 N N . LYS A 1 94 ? 1.780 -13.397 9.675 1.00 82.44 94 LYS A N 1
ATOM 739 C CA . LYS A 1 94 ? 0.884 -12.746 8.731 1.00 82.44 94 LYS A CA 1
ATOM 740 C C . LYS A 1 94 ? -0.434 -12.424 9.429 1.00 82.44 94 LYS A C 1
ATOM 742 O O . LYS A 1 94 ? -1.015 -13.230 10.154 1.00 82.44 94 LYS A O 1
ATOM 747 N N . THR A 1 95 ? -0.903 -11.217 9.190 1.00 85.81 95 THR A N 1
ATOM 748 C CA . THR A 1 95 ? -2.130 -10.643 9.723 1.00 85.81 95 THR A CA 1
ATOM 749 C C . THR A 1 95 ? -2.884 -9.976 8.588 1.00 85.81 95 THR A C 1
ATOM 751 O O . THR A 1 95 ? -2.264 -9.547 7.615 1.00 85.81 95 THR A O 1
ATOM 754 N N . GLU A 1 96 ? -4.196 -9.894 8.734 1.00 88.44 96 GLU A N 1
ATOM 755 C CA . GLU A 1 96 ? -5.120 -9.272 7.792 1.00 88.44 96 GLU A CA 1
ATOM 756 C C . GLU A 1 96 ? -6.077 -8.346 8.538 1.00 88.44 96 GLU A C 1
ATOM 758 O O . GLU A 1 96 ? -6.335 -8.540 9.728 1.00 88.44 96 GLU A O 1
ATOM 763 N N . LEU A 1 97 ? -6.582 -7.323 7.852 1.00 90.75 97 LEU A N 1
ATOM 764 C CA . LEU A 1 97 ? -7.550 -6.400 8.431 1.00 90.75 97 LEU A CA 1
ATOM 765 C C . LEU A 1 97 ? -8.856 -7.138 8.763 1.00 90.75 97 LEU A C 1
ATOM 767 O O . LEU A 1 97 ? -9.362 -7.913 7.952 1.00 90.75 97 LEU A O 1
ATOM 771 N N . ASP A 1 98 ? -9.408 -6.884 9.947 1.00 90.88 98 ASP A N 1
ATOM 772 C CA . ASP A 1 98 ? -10.646 -7.509 10.397 1.00 90.88 98 ASP A CA 1
ATOM 773 C C . ASP A 1 98 ? -11.807 -7.191 9.443 1.00 90.88 98 ASP A C 1
ATOM 775 O O . ASP A 1 98 ? -12.047 -6.038 9.064 1.00 90.88 98 ASP A O 1
ATOM 779 N N . LYS A 1 99 ? -12.566 -8.229 9.075 1.00 90.06 99 LYS A N 1
ATOM 780 C CA . LYS A 1 99 ? -13.661 -8.120 8.108 1.00 90.06 99 LYS A CA 1
ATOM 781 C C . LYS A 1 99 ? -14.730 -7.109 8.529 1.00 90.06 99 LYS A C 1
ATOM 783 O O . LYS A 1 99 ? -15.297 -6.439 7.676 1.00 90.06 99 LYS A O 1
ATOM 788 N N . SER A 1 100 ? -14.996 -6.953 9.825 1.00 91.38 100 SER A N 1
ATOM 789 C CA . SER A 1 100 ? -15.969 -5.969 10.305 1.00 91.38 100 SER A CA 1
ATOM 790 C C . SER A 1 100 ? -15.518 -4.525 10.057 1.00 91.38 100 SER A C 1
ATOM 792 O O . SER A 1 100 ? -16.360 -3.652 9.841 1.00 91.38 100 SER A O 1
ATOM 794 N N . ILE A 1 101 ? -14.206 -4.264 10.054 1.00 91.94 101 ILE A N 1
ATOM 795 C CA . ILE A 1 101 ? -13.631 -2.957 9.713 1.00 91.94 101 ILE A CA 1
ATOM 796 C C . ILE A 1 101 ? -13.725 -2.722 8.207 1.00 91.94 101 ILE A C 1
ATOM 798 O O . ILE A 1 101 ? -14.182 -1.657 7.791 1.00 91.94 101 ILE A O 1
ATOM 802 N N . VAL A 1 102 ? -13.381 -3.734 7.403 1.00 92.50 102 VAL A N 1
ATOM 803 C CA . VAL A 1 102 ? -13.552 -3.714 5.939 1.00 92.50 102 VAL A CA 1
ATOM 804 C C . VAL A 1 102 ? -15.008 -3.401 5.574 1.00 92.50 102 VAL A C 1
ATOM 806 O O . VAL A 1 102 ? -15.271 -2.412 4.897 1.00 92.50 102 VAL A O 1
ATOM 809 N N . ASP A 1 103 ? -15.968 -4.144 6.133 1.00 93.19 103 ASP A N 1
ATOM 810 C CA . ASP A 1 103 ? -17.402 -3.970 5.866 1.00 93.19 103 ASP A CA 1
ATOM 811 C C . ASP A 1 103 ? -17.916 -2.563 6.236 1.00 93.19 103 ASP A C 1
ATOM 813 O O . ASP A 1 103 ? -18.849 -2.051 5.609 1.00 93.19 103 ASP A O 1
ATOM 817 N N . LYS A 1 104 ? -17.360 -1.936 7.284 1.00 94.19 104 LYS A N 1
ATOM 818 C CA . LYS A 1 104 ? -17.692 -0.553 7.672 1.00 94.19 104 LYS A CA 1
ATOM 819 C C . LYS A 1 104 ? -17.116 0.461 6.683 1.00 94.19 104 LYS A C 1
ATOM 821 O O . LYS A 1 104 ? -17.793 1.442 6.367 1.00 94.19 104 LYS A O 1
ATOM 826 N N . LEU A 1 105 ? -15.898 0.238 6.193 1.00 93.19 105 LEU A N 1
ATOM 827 C CA . LEU A 1 105 ? -15.256 1.113 5.212 1.00 93.19 105 LEU A CA 1
ATOM 828 C C . LEU A 1 105 ? -15.931 1.021 3.840 1.00 93.19 105 LEU A C 1
ATOM 830 O O . LEU A 1 105 ? -16.175 2.056 3.225 1.00 93.19 105 LEU A O 1
ATOM 834 N N . ASP A 1 106 ? -16.327 -0.177 3.409 1.00 93.12 106 ASP A N 1
ATOM 835 C CA . ASP A 1 106 ? -17.038 -0.398 2.141 1.00 93.12 106 ASP A CA 1
ATOM 836 C C . ASP A 1 106 ? -18.409 0.293 2.095 1.00 93.12 106 ASP A C 1
ATOM 838 O O . ASP A 1 106 ? -18.864 0.731 1.038 1.00 93.12 106 ASP A O 1
ATOM 842 N N . LYS A 1 107 ? -19.081 0.409 3.247 1.00 93.81 107 LYS A N 1
ATOM 843 C CA . LYS A 1 107 ? -20.391 1.075 3.377 1.00 93.81 107 LYS A CA 1
ATOM 844 C C . LYS A 1 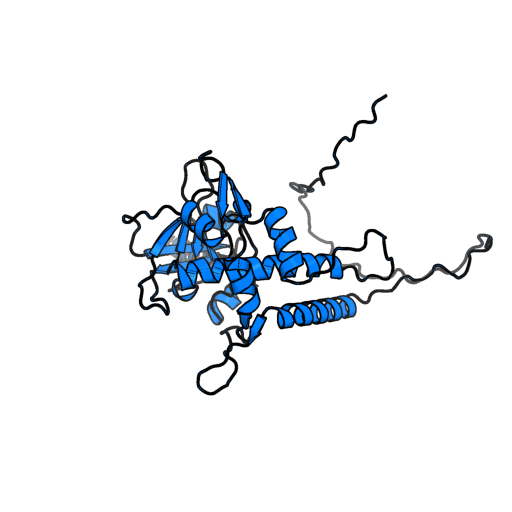107 ? -20.287 2.588 3.569 1.00 93.81 107 LYS A C 1
ATOM 846 O O . LYS A 1 107 ? -21.307 3.277 3.515 1.00 93.81 107 LYS A O 1
ATOM 851 N N . SER A 1 108 ? -19.088 3.098 3.839 1.00 94.12 108 SER A N 1
ATOM 852 C CA . SER A 1 108 ? -18.851 4.520 4.073 1.00 94.12 108 SER A CA 1
ATOM 853 C C . SER A 1 108 ? -18.720 5.278 2.752 1.00 94.12 108 SER A C 1
ATOM 855 O O . SER A 1 108 ? -18.075 4.814 1.814 1.00 94.12 108 SER A O 1
ATOM 857 N N . ASN A 1 109 ? -19.306 6.475 2.698 1.00 94.69 109 ASN A N 1
ATOM 858 C CA . ASN A 1 109 ? -19.139 7.405 1.586 1.00 94.69 109 ASN A CA 1
ATOM 859 C C . ASN A 1 109 ? -18.341 8.617 2.048 1.00 94.69 109 ASN A C 1
ATOM 861 O O . ASN A 1 109 ? -18.589 9.144 3.131 1.00 94.69 109 ASN A O 1
ATOM 865 N N . PHE A 1 110 ? -17.444 9.067 1.183 1.00 94.50 110 PHE A N 1
ATOM 866 C CA . PHE A 1 110 ? -16.544 10.184 1.419 1.00 94.50 110 PHE A CA 1
ATOM 867 C C . PHE A 1 110 ? -16.548 11.110 0.216 1.00 94.50 110 PHE A C 1
ATOM 869 O O . PHE A 1 110 ? -16.898 10.699 -0.897 1.00 94.50 110 PHE A O 1
ATOM 876 N N . GLU A 1 111 ? -16.140 12.350 0.440 1.00 93.81 111 GLU A N 1
ATOM 877 C CA . GLU A 1 111 ? -15.935 13.328 -0.614 1.00 93.81 111 GLU A CA 1
ATOM 878 C C . GLU A 1 111 ? -14.472 13.347 -1.091 1.00 93.81 111 GLU A C 1
ATOM 880 O O . GLU A 1 111 ? -13.540 13.455 -0.295 1.00 93.81 111 GLU A O 1
ATOM 885 N N . PHE A 1 112 ? -14.264 13.252 -2.407 1.00 91.94 112 PHE A N 1
ATOM 886 C CA . PHE A 1 112 ? -12.944 13.254 -3.039 1.00 91.94 112 PHE A CA 1
ATOM 887 C C . PHE A 1 112 ? -12.899 14.228 -4.213 1.00 91.94 112 PHE A C 1
ATOM 889 O O . PHE A 1 112 ? -13.769 14.208 -5.084 1.00 91.94 112 PHE A O 1
ATOM 896 N N . GLU A 1 113 ? -11.846 15.034 -4.295 1.00 89.56 113 GLU A N 1
ATOM 897 C CA . GLU A 1 113 ? -11.541 15.793 -5.510 1.00 89.56 113 GLU A CA 1
ATOM 898 C C . GLU A 1 113 ? -11.038 14.843 -6.600 1.00 89.56 113 GLU A C 1
ATOM 900 O O . GLU A 1 113 ? -10.039 14.147 -6.411 1.00 89.56 113 GLU A O 1
ATOM 905 N N . LEU A 1 114 ? -11.715 14.828 -7.747 1.00 85.50 114 LEU A N 1
ATOM 906 C CA . LEU A 1 114 ? -11.294 14.045 -8.902 1.00 85.50 114 LEU A CA 1
ATOM 907 C C . LEU A 1 114 ? -10.072 14.678 -9.591 1.00 85.50 114 LEU A C 1
ATOM 909 O O . LEU A 1 114 ? -9.896 15.902 -9.529 1.00 85.50 114 LEU A O 1
ATOM 913 N N . PRO A 1 115 ? -9.251 13.873 -10.292 1.00 79.94 115 PRO A N 1
ATOM 914 C CA . PRO A 1 115 ? -8.087 14.366 -11.022 1.00 79.94 115 PRO A CA 1
ATOM 915 C C . PRO A 1 115 ? -8.418 15.492 -11.994 1.00 79.94 115 PRO A C 1
ATOM 917 O O . PRO A 1 115 ? -9.514 15.557 -12.551 1.00 79.94 115 PRO A O 1
ATOM 920 N N . MET A 1 116 ? -7.428 16.335 -12.280 1.00 77.44 116 MET A N 1
ATOM 921 C CA . MET A 1 116 ? -7.445 17.286 -13.393 1.00 77.44 116 MET A CA 1
ATOM 922 C C . MET A 1 116 ? -8.640 18.253 -13.356 1.00 77.44 116 MET A C 1
ATOM 924 O O . MET A 1 116 ? -9.119 18.702 -14.397 1.00 77.44 116 MET A O 1
ATOM 928 N N . GLY A 1 117 ? -9.143 18.568 -12.158 1.00 77.56 117 GLY A N 1
ATOM 929 C CA . GLY A 1 117 ? -10.266 19.487 -11.976 1.00 77.56 117 GLY A CA 1
ATOM 930 C C . GLY A 1 117 ? -11.611 18.940 -12.461 1.00 77.56 117 GLY A C 1
ATOM 931 O O . GLY A 1 117 ? -12.525 19.721 -12.708 1.00 77.56 117 GLY A O 1
ATOM 932 N N . GLN A 1 118 ? -11.761 17.616 -12.577 1.00 85.00 118 GLN A N 1
ATOM 933 C CA . GLN A 1 118 ? -13.004 16.959 -13.011 1.00 85.00 118 GLN A CA 1
ATOM 934 C C . GLN A 1 118 ? -14.167 17.081 -12.006 1.00 85.00 118 GLN A C 1
ATOM 936 O O . GLN A 1 118 ? -15.259 16.572 -12.256 1.00 85.00 118 GLN A O 1
ATOM 941 N N . GLY A 1 119 ? -13.958 17.777 -10.888 1.00 89.75 119 GLY A N 1
ATOM 942 C CA . GLY A 1 119 ? -14.970 18.058 -9.880 1.00 89.75 119 GLY A CA 1
ATOM 943 C C . GLY A 1 119 ? -14.808 17.186 -8.643 1.00 89.75 119 GLY A C 1
ATOM 944 O O . GLY A 1 119 ? -13.697 16.820 -8.265 1.00 89.75 119 GLY A O 1
ATOM 945 N N . VAL A 1 120 ? -15.930 16.891 -7.995 1.00 93.06 120 VAL A N 1
ATOM 946 C CA . VAL A 1 120 ? -15.977 16.185 -6.715 1.00 93.06 120 VAL A CA 1
ATOM 947 C C . VAL A 1 120 ? -16.772 14.894 -6.872 1.00 93.06 120 VAL A C 1
ATOM 949 O O . VAL A 1 120 ? -17.893 14.901 -7.380 1.00 93.06 120 VAL A O 1
ATOM 952 N N . PHE A 1 121 ? -16.198 13.789 -6.412 1.00 93.38 121 PHE A N 1
ATOM 953 C CA . PHE A 1 121 ? -16.845 12.490 -6.311 1.00 93.38 121 PHE A CA 1
ATOM 954 C C . PHE A 1 121 ? -17.260 12.223 -4.864 1.00 93.38 121 PHE A C 1
ATOM 956 O O . PHE A 1 121 ? -16.472 12.419 -3.944 1.00 93.38 121 PHE A O 1
ATOM 963 N N . ARG A 1 122 ? -18.495 11.749 -4.667 1.00 95.56 122 ARG A N 1
ATOM 964 C CA . ARG A 1 122 ? -18.997 11.286 -3.368 1.00 95.56 122 ARG A CA 1
ATOM 965 C C . ARG A 1 122 ? -19.290 9.797 -3.439 1.00 95.56 122 ARG A C 1
ATOM 967 O O . ARG A 1 122 ? -20.185 9.393 -4.180 1.00 95.56 122 ARG A O 1
ATOM 974 N N . GLY A 1 123 ? -18.561 8.994 -2.675 1.00 94.88 123 GLY A N 1
ATOM 975 C CA . GLY A 1 123 ? -18.738 7.545 -2.686 1.00 94.88 123 GLY A CA 1
ATOM 976 C C . GLY A 1 123 ? -17.673 6.784 -1.897 1.00 94.88 123 GLY A C 1
ATOM 977 O O . GLY A 1 123 ? -16.938 7.394 -1.119 1.00 94.88 123 GLY A O 1
ATOM 978 N N . PRO A 1 124 ? -17.577 5.458 -2.078 1.00 94.88 124 PRO A N 1
ATOM 979 C CA . PRO A 1 124 ? -16.609 4.636 -1.364 1.00 94.88 124 PRO A CA 1
ATOM 980 C C . PRO A 1 124 ? -15.185 4.839 -1.897 1.00 94.88 124 PRO A C 1
ATOM 982 O O . PRO A 1 124 ? -14.976 5.108 -3.085 1.00 94.88 124 PRO A O 1
ATOM 985 N N . ILE A 1 125 ? -14.194 4.617 -1.027 1.00 94.38 125 ILE A N 1
ATOM 986 C CA . ILE A 1 125 ? -12.757 4.728 -1.347 1.00 94.38 125 ILE A CA 1
ATOM 987 C C . ILE A 1 125 ? -12.388 3.881 -2.572 1.00 94.38 125 ILE A C 1
ATOM 989 O O . ILE A 1 125 ? -11.669 4.352 -3.448 1.00 94.38 125 ILE A O 1
ATOM 993 N N . LYS A 1 126 ? -12.922 2.658 -2.684 1.00 94.44 126 LYS A N 1
ATOM 994 C CA . LYS A 1 126 ? -12.667 1.771 -3.829 1.00 94.44 126 LYS A CA 1
ATOM 995 C C . LYS A 1 126 ? -13.010 2.424 -5.166 1.00 94.44 126 LYS A C 1
ATOM 997 O O . LYS A 1 126 ? -12.217 2.363 -6.101 1.00 94.44 126 LYS A O 1
ATOM 1002 N N . GLN A 1 127 ? -14.166 3.082 -5.254 1.00 94.00 127 GLN A N 1
ATOM 1003 C CA . GLN A 1 127 ? -14.568 3.761 -6.483 1.00 94.00 127 GLN A CA 1
ATOM 1004 C C . GLN A 1 127 ? -13.735 5.022 -6.728 1.00 94.00 127 GLN A C 1
ATOM 1006 O O . GLN A 1 127 ? -13.414 5.317 -7.876 1.00 94.00 127 GLN A O 1
ATOM 1011 N N . ALA A 1 128 ? -13.330 5.730 -5.669 1.00 92.62 128 ALA A N 1
ATOM 1012 C CA . ALA A 1 128 ? -12.398 6.843 -5.798 1.00 92.62 128 ALA A CA 1
ATOM 1013 C C . ALA A 1 128 ? -11.074 6.373 -6.416 1.00 92.62 128 ALA A C 1
ATOM 1015 O O . ALA A 1 128 ? -10.669 6.913 -7.438 1.00 92.62 128 ALA A O 1
ATOM 1016 N N . ILE A 1 129 ? -10.467 5.307 -5.878 1.00 91.56 129 ILE A N 1
ATOM 1017 C CA . ILE A 1 129 ? -9.247 4.677 -6.410 1.00 91.56 129 ILE A CA 1
ATOM 1018 C C . ILE A 1 129 ? -9.403 4.334 -7.901 1.00 91.56 129 ILE A C 1
ATOM 1020 O O . ILE A 1 129 ? -8.531 4.683 -8.692 1.00 91.56 129 ILE A O 1
ATOM 1024 N N . ILE A 1 130 ? -10.526 3.725 -8.303 1.00 91.75 130 ILE A N 1
ATOM 1025 C CA . ILE A 1 130 ? -10.818 3.429 -9.718 1.00 91.75 130 ILE A CA 1
ATOM 1026 C C . ILE A 1 130 ? -10.849 4.711 -10.564 1.00 91.75 130 ILE A C 1
ATOM 1028 O O . ILE A 1 130 ? -10.295 4.727 -11.659 1.00 91.75 130 ILE A O 1
ATOM 1032 N N . ASN A 1 131 ? -11.442 5.797 -10.065 1.00 90.25 131 ASN A N 1
ATOM 1033 C CA . ASN A 1 131 ? -11.494 7.074 -10.785 1.00 90.25 131 ASN A CA 1
ATOM 1034 C C . ASN A 1 131 ? -10.104 7.733 -10.940 1.00 90.25 131 ASN A C 1
ATOM 1036 O O . ASN A 1 131 ? -9.907 8.523 -11.862 1.00 90.25 131 ASN A O 1
ATOM 1040 N N . PHE A 1 132 ? -9.138 7.410 -10.070 1.00 88.19 132 PHE A N 1
ATOM 1041 C CA . PHE A 1 132 ? -7.738 7.850 -10.187 1.00 88.19 132 PHE A CA 1
ATOM 1042 C C . PHE A 1 132 ? -6.906 6.983 -11.147 1.00 88.19 132 PHE A C 1
ATOM 1044 O O . PHE A 1 132 ? -5.778 7.348 -11.486 1.00 88.19 132 PHE A O 1
ATOM 1051 N N . MET A 1 133 ? -7.431 5.840 -11.595 1.00 87.31 133 MET A N 1
ATOM 1052 C CA . MET A 1 133 ? -6.723 4.910 -12.472 1.00 87.31 133 MET A CA 1
ATOM 1053 C C . MET A 1 133 ? -6.959 5.216 -13.949 1.00 87.31 133 MET A C 1
ATOM 1055 O O . MET A 1 133 ? -8.080 5.419 -14.406 1.00 87.31 133 MET A O 1
ATOM 1059 N N . VAL A 1 134 ? -5.883 5.138 -14.723 1.00 83.19 134 VAL A N 1
ATOM 1060 C CA . VAL A 1 134 ? -5.893 5.098 -16.182 1.00 83.19 134 VAL A CA 1
ATOM 1061 C C . VAL A 1 134 ? -5.216 3.801 -16.605 1.00 83.19 134 VAL A C 1
ATOM 1063 O O . VAL A 1 134 ? -4.001 3.650 -16.471 1.00 83.19 134 VAL A O 1
ATOM 1066 N N . SER A 1 135 ? -5.998 2.839 -17.095 1.00 71.88 135 SER A N 1
ATOM 1067 C CA . SER A 1 135 ? -5.428 1.657 -17.750 1.00 71.88 135 SER A CA 1
ATOM 1068 C C . SER A 1 135 ? -4.837 2.080 -19.093 1.00 71.88 135 SER A C 1
ATOM 1070 O O . SER A 1 135 ? -5.506 2.762 -19.870 1.00 71.88 135 SER A O 1
ATOM 1072 N N . ASP A 1 136 ? -3.591 1.700 -19.365 1.00 71.31 136 ASP A N 1
ATOM 1073 C CA . ASP A 1 136 ? -2.975 1.854 -20.683 1.00 71.31 136 ASP A CA 1
ATOM 1074 C C . ASP A 1 136 ? -2.568 0.460 -21.161 1.00 71.31 136 ASP A C 1
ATOM 1076 O O . ASP A 1 136 ? -1.544 -0.080 -20.749 1.00 71.31 136 ASP A O 1
ATOM 1080 N N . ASP A 1 137 ? -3.394 -0.136 -22.022 1.00 68.38 137 ASP A N 1
ATOM 1081 C CA . ASP A 1 137 ? -3.204 -1.508 -22.516 1.00 68.38 137 ASP A CA 1
ATOM 1082 C C . ASP A 1 137 ? -1.918 -1.672 -23.349 1.00 68.38 137 ASP A C 1
ATOM 1084 O O . ASP A 1 137 ? -1.538 -2.784 -23.706 1.00 68.38 137 ASP A O 1
ATOM 1088 N N . ARG A 1 138 ? -1.223 -0.566 -23.652 1.00 74.44 138 ARG A N 1
ATOM 1089 C CA . ARG A 1 138 ? 0.076 -0.552 -24.339 1.00 74.44 138 ARG A CA 1
ATOM 1090 C C . ARG A 1 138 ? 1.262 -0.710 -23.387 1.00 74.44 138 ARG A C 1
ATOM 1092 O O . ARG A 1 138 ? 2.400 -0.710 -23.855 1.00 74.44 138 ARG A O 1
ATOM 1099 N N . LEU A 1 139 ? 1.036 -0.781 -22.073 1.00 77.62 139 LEU A N 1
ATOM 1100 C CA . LEU A 1 139 ? 2.117 -1.007 -21.117 1.00 77.62 139 LEU A CA 1
ATOM 1101 C C . LEU A 1 139 ? 2.747 -2.390 -21.356 1.00 77.62 139 LEU A C 1
ATOM 1103 O O . LEU A 1 139 ? 2.013 -3.358 -21.583 1.00 77.62 139 LEU A O 1
ATOM 1107 N N . PRO A 1 140 ? 4.091 -2.491 -21.314 1.00 80.81 140 PRO A N 1
ATOM 1108 C CA . PRO A 1 140 ? 4.791 -3.749 -21.560 1.00 80.81 140 PRO A CA 1
ATOM 1109 C C . PRO A 1 140 ? 4.364 -4.822 -20.552 1.00 80.81 140 PRO A C 1
ATOM 1111 O O . PRO A 1 140 ? 3.824 -4.505 -19.499 1.00 80.81 140 PRO A O 1
ATOM 1114 N N . ASP A 1 141 ? 4.625 -6.097 -20.846 1.00 82.19 141 ASP A N 1
ATOM 1115 C CA . ASP A 1 141 ? 4.311 -7.221 -19.942 1.00 82.19 141 ASP A CA 1
ATOM 1116 C C . ASP A 1 141 ? 5.204 -7.283 -18.686 1.00 82.19 141 ASP A C 1
ATOM 1118 O O . ASP A 1 141 ? 4.929 -8.054 -17.762 1.00 82.19 141 ASP A O 1
ATOM 1122 N N . GLY A 1 142 ? 6.217 -6.422 -18.621 1.00 88.25 142 GLY A N 1
ATOM 1123 C CA . GLY A 1 142 ? 7.053 -6.201 -17.453 1.00 88.25 142 GLY A CA 1
ATOM 1124 C C . GLY A 1 142 ? 8.004 -5.022 -17.638 1.00 88.25 142 GLY A C 1
ATOM 1125 O O . GLY A 1 142 ? 8.111 -4.450 -18.725 1.00 88.25 142 GLY A O 1
ATOM 1126 N N . PHE A 1 143 ? 8.708 -4.679 -16.565 1.00 90.50 143 PHE A N 1
ATOM 1127 C CA . PHE A 1 143 ? 9.765 -3.672 -16.538 1.00 90.50 143 PHE A CA 1
ATOM 1128 C C . PHE A 1 143 ? 11.047 -4.329 -16.040 1.00 90.50 143 PHE A C 1
ATOM 1130 O O . PHE A 1 143 ? 11.069 -4.858 -14.932 1.00 90.50 143 PHE A O 1
ATOM 1137 N N . CYS A 1 144 ? 12.106 -4.301 -16.844 1.00 92.00 144 CYS A N 1
ATOM 1138 C CA . CYS A 1 144 ? 13.376 -4.923 -16.477 1.00 92.00 144 CYS A CA 1
ATOM 1139 C C . CYS A 1 144 ? 14.346 -3.899 -15.885 1.00 92.00 144 CYS A C 1
ATOM 1141 O O . CYS A 1 144 ? 14.435 -2.773 -16.379 1.00 92.00 144 CYS A O 1
ATOM 1143 N N . GLY A 1 145 ? 15.117 -4.315 -14.882 1.00 91.50 145 GLY A N 1
ATOM 1144 C CA . GLY A 1 145 ? 16.199 -3.515 -14.307 1.00 91.50 145 GLY A CA 1
ATOM 1145 C C . GLY A 1 145 ? 15.750 -2.215 -13.637 1.00 91.50 145 GLY A C 1
ATOM 1146 O O . GLY A 1 145 ? 16.474 -1.223 -13.696 1.00 91.50 145 GLY A O 1
ATOM 1147 N N . VAL A 1 146 ? 14.573 -2.208 -13.011 1.00 92.94 146 VAL A N 1
ATOM 1148 C CA . VAL A 1 146 ? 14.100 -1.070 -12.214 1.00 92.94 146 VAL A CA 1
ATOM 1149 C C . VAL A 1 146 ? 14.847 -0.991 -10.880 1.00 92.94 146 VAL A C 1
ATOM 1151 O O . VAL A 1 146 ? 15.352 -1.999 -10.382 1.00 92.94 146 VAL A O 1
ATOM 1154 N N . LEU A 1 147 ? 14.928 0.206 -10.294 1.00 92.88 147 LEU A N 1
ATOM 1155 C CA . LEU A 1 147 ? 15.791 0.475 -9.140 1.00 92.88 147 LEU A CA 1
ATOM 1156 C C . LEU A 1 147 ? 15.003 0.973 -7.928 1.00 92.88 147 LEU A C 1
ATOM 1158 O O . LEU A 1 147 ? 14.207 1.893 -8.046 1.00 92.88 147 LEU A O 1
ATOM 1162 N N . HIS A 1 148 ? 15.261 0.432 -6.742 1.00 92.00 148 HIS A N 1
ATOM 1163 C CA . HIS A 1 148 ? 14.689 0.901 -5.478 1.00 92.00 148 HIS A CA 1
ATOM 1164 C C . HIS A 1 148 ? 15.800 1.383 -4.541 1.00 92.00 148 HIS A C 1
ATOM 1166 O O . HIS A 1 148 ? 16.625 0.590 -4.085 1.00 92.00 148 HIS A O 1
ATOM 1172 N N . GLY A 1 149 ? 15.824 2.685 -4.245 1.00 89.44 149 GLY A N 1
ATOM 1173 C CA . GLY A 1 149 ? 16.747 3.265 -3.267 1.00 89.44 149 GLY A CA 1
ATOM 1174 C C . GLY A 1 149 ? 16.330 2.923 -1.833 1.00 89.44 149 GLY A C 1
ATOM 1175 O O . GLY A 1 149 ? 15.199 3.192 -1.437 1.00 89.44 149 GLY A O 1
ATOM 1176 N N . THR A 1 150 ? 17.237 2.348 -1.040 1.00 88.56 150 THR A N 1
ATOM 1177 C CA . THR A 1 150 ? 16.985 1.949 0.359 1.00 88.56 150 THR A CA 1
ATOM 1178 C C . THR A 1 150 ? 18.267 1.920 1.198 1.00 88.56 150 THR A C 1
ATOM 1180 O O . THR A 1 150 ? 19.348 2.147 0.667 1.00 88.56 150 THR A O 1
ATOM 1183 N N . SER A 1 151 ? 18.203 1.685 2.512 1.00 86.94 151 SER A N 1
ATOM 1184 C CA . SER A 1 151 ? 19.416 1.554 3.343 1.00 86.94 151 SER A CA 1
ATOM 1185 C C . SER A 1 151 ? 20.115 0.204 3.118 1.00 86.94 151 SER A C 1
ATOM 1187 O O . SER A 1 151 ? 19.495 -0.747 2.646 1.00 86.94 151 SER A O 1
ATOM 1189 N N . LYS A 1 152 ? 21.400 0.083 3.481 1.00 85.00 152 LYS A N 1
ATOM 1190 C CA . LYS A 1 152 ? 22.146 -1.183 3.330 1.00 85.00 152 LYS A CA 1
ATOM 1191 C C . LYS A 1 152 ? 21.534 -2.323 4.147 1.00 85.00 152 LYS A C 1
ATOM 1193 O O . LYS A 1 152 ? 21.490 -3.461 3.691 1.00 85.00 152 LYS A O 1
ATOM 1198 N N . GLU A 1 153 ? 21.042 -2.009 5.339 1.00 82.81 153 GLU A N 1
ATOM 1199 C CA . GLU A 1 153 ? 20.404 -2.964 6.244 1.00 82.81 153 GLU A CA 1
ATOM 1200 C C . GLU A 1 153 ? 19.089 -3.479 5.647 1.00 82.81 153 GLU A C 1
ATOM 1202 O O . GLU A 1 153 ? 18.846 -4.686 5.614 1.00 82.81 153 GLU A O 1
ATOM 1207 N N . ASN A 1 154 ? 18.274 -2.571 5.100 1.00 85.88 154 ASN A N 1
ATOM 1208 C CA . ASN A 1 154 ? 17.035 -2.935 4.420 1.00 85.88 154 ASN A CA 1
ATOM 1209 C C . ASN A 1 154 ? 17.306 -3.725 3.139 1.00 85.88 154 ASN A C 1
ATOM 1211 O O . ASN A 1 154 ? 16.591 -4.683 2.873 1.00 85.88 154 ASN A O 1
ATOM 1215 N N . LEU A 1 155 ? 18.339 -3.368 2.371 1.00 88.25 155 LEU A N 1
ATOM 1216 C CA . LEU A 1 155 ? 18.725 -4.092 1.160 1.00 88.25 155 LEU A CA 1
ATOM 1217 C C . LEU A 1 155 ? 19.046 -5.560 1.465 1.00 88.25 155 LEU A C 1
ATOM 1219 O O . LEU A 1 155 ? 18.490 -6.451 0.829 1.00 88.25 155 LEU A O 1
ATOM 1223 N N . ALA A 1 156 ? 19.888 -5.817 2.471 1.00 86.06 156 ALA A N 1
ATOM 1224 C CA . ALA A 1 156 ? 20.224 -7.178 2.887 1.00 86.06 156 ALA A CA 1
ATOM 1225 C C . ALA A 1 156 ? 18.982 -7.963 3.335 1.00 86.06 156 ALA A C 1
ATOM 1227 O O . ALA A 1 156 ? 18.825 -9.131 2.976 1.00 86.06 156 ALA A O 1
ATOM 1228 N N . SER A 1 157 ? 18.079 -7.313 4.077 1.00 85.56 157 SER A N 1
ATOM 1229 C CA . SER A 1 157 ? 16.817 -7.921 4.503 1.00 85.56 157 SER A CA 1
ATOM 1230 C C . SER A 1 157 ? 15.908 -8.260 3.317 1.00 85.56 157 SER A C 1
ATOM 1232 O O . SER A 1 157 ? 15.431 -9.387 3.223 1.00 85.56 157 SER A O 1
ATOM 1234 N N . ILE A 1 158 ? 15.739 -7.338 2.362 1.00 88.12 158 ILE A N 1
ATOM 1235 C CA . ILE A 1 158 ? 14.910 -7.552 1.166 1.00 88.12 158 ILE A CA 1
ATOM 1236 C C . ILE A 1 158 ? 15.463 -8.693 0.307 1.00 88.12 158 ILE A C 1
ATOM 1238 O O . ILE A 1 158 ? 14.699 -9.513 -0.190 1.00 88.12 158 ILE A O 1
ATOM 1242 N N . LEU A 1 159 ? 16.783 -8.789 0.149 1.00 88.50 159 LEU A N 1
ATOM 1243 C CA . LEU A 1 159 ? 17.399 -9.861 -0.639 1.00 88.50 159 LEU A CA 1
ATOM 1244 C C . LEU A 1 159 ? 17.255 -11.245 0.009 1.00 88.50 159 LEU A C 1
ATOM 1246 O O . LEU A 1 159 ? 17.221 -12.246 -0.700 1.00 88.50 159 LEU A O 1
ATOM 1250 N N . SER A 1 160 ? 17.176 -11.313 1.339 1.00 85.06 160 SER A N 1
ATOM 1251 C CA . SER A 1 160 ? 17.081 -12.579 2.081 1.00 85.06 160 SER A CA 1
ATOM 1252 C C . SER A 1 160 ? 15.644 -13.016 2.368 1.00 85.06 160 SER A C 1
ATOM 1254 O O . SER A 1 160 ? 15.362 -14.212 2.350 1.00 85.06 160 SER A O 1
ATOM 1256 N N . HIS A 1 161 ? 14.737 -12.066 2.594 1.00 82.12 161 HIS A N 1
ATOM 1257 C CA . HIS A 1 161 ? 13.364 -12.320 3.043 1.00 82.12 161 HIS A CA 1
ATOM 1258 C C . HIS A 1 161 ? 12.300 -11.711 2.111 1.00 82.12 161 HIS A C 1
ATOM 1260 O O . HIS A 1 161 ? 11.104 -11.782 2.379 1.00 82.12 161 HIS A O 1
ATOM 1266 N N . GLY A 1 162 ? 12.702 -11.099 1.000 1.00 84.12 162 GLY A N 1
ATOM 1267 C CA . GLY A 1 162 ? 11.786 -10.382 0.122 1.00 84.12 162 GLY A CA 1
ATOM 1268 C C . GLY A 1 162 ? 11.305 -9.042 0.701 1.00 84.12 162 GLY A C 1
ATOM 1269 O O . GLY A 1 162 ? 11.661 -8.639 1.813 1.00 84.12 162 GLY A O 1
ATOM 1270 N N . PRO A 1 163 ? 10.508 -8.292 -0.073 1.00 82.00 163 PRO A N 1
ATOM 1271 C CA . PRO A 1 163 ? 10.042 -6.971 0.323 1.00 82.00 163 PRO A CA 1
ATOM 1272 C C . PRO A 1 163 ? 8.988 -7.034 1.438 1.00 82.00 163 PRO A C 1
ATOM 1274 O O . PRO A 1 163 ? 7.900 -7.580 1.263 1.00 82.00 163 PRO A O 1
ATOM 1277 N N . ASN A 1 164 ? 9.266 -6.382 2.572 1.00 76.75 164 ASN A N 1
ATOM 1278 C CA . ASN A 1 164 ? 8.277 -6.171 3.630 1.00 76.75 164 ASN A CA 1
ATOM 1279 C C . ASN A 1 164 ? 7.487 -4.879 3.371 1.00 76.75 164 ASN A C 1
ATOM 1281 O O . ASN A 1 164 ? 7.918 -3.769 3.694 1.00 76.75 164 ASN A O 1
ATOM 1285 N N . LEU A 1 165 ? 6.284 -5.035 2.820 1.00 72.81 165 LEU A N 1
ATOM 1286 C CA . LEU A 1 165 ? 5.434 -3.900 2.479 1.00 72.81 165 LEU A CA 1
ATOM 1287 C C . LEU A 1 165 ? 4.664 -3.311 3.673 1.00 72.81 165 LEU A C 1
ATOM 1289 O O . LEU A 1 165 ? 4.086 -2.238 3.526 1.00 72.81 165 LEU A O 1
ATOM 1293 N N . ARG A 1 166 ? 4.677 -3.947 4.852 1.00 64.88 166 ARG A N 1
ATOM 1294 C CA . ARG A 1 166 ? 4.055 -3.401 6.080 1.00 64.88 166 ARG A CA 1
ATOM 1295 C C . ARG A 1 166 ? 4.802 -2.189 6.614 1.00 64.88 166 ARG A C 1
ATOM 1297 O O . ARG A 1 166 ? 4.219 -1.330 7.266 1.00 64.88 166 ARG A O 1
ATOM 1304 N N . ASN A 1 167 ? 6.102 -2.142 6.339 1.00 59.28 167 ASN A N 1
ATOM 1305 C CA . ASN A 1 167 ? 6.984 -1.047 6.721 1.00 59.28 167 ASN A CA 1
ATOM 1306 C C . ASN A 1 167 ? 7.190 -0.035 5.587 1.00 59.28 167 ASN A C 1
ATOM 1308 O O . ASN A 1 167 ? 7.891 0.962 5.785 1.00 59.28 167 ASN A O 1
ATOM 1312 N N . ALA A 1 168 ? 6.589 -0.269 4.414 1.00 64.00 168 ALA A N 1
ATOM 1313 C CA . ALA A 1 168 ? 6.585 0.706 3.337 1.00 64.00 168 ALA A CA 1
ATOM 1314 C C . ALA A 1 168 ? 5.807 1.933 3.818 1.00 64.00 168 ALA A C 1
ATOM 1316 O O . ALA A 1 168 ? 4.588 1.902 3.953 1.00 64.00 168 ALA A O 1
ATOM 1317 N N . ARG A 1 169 ? 6.538 3.001 4.153 1.00 58.12 169 ARG A N 1
ATOM 1318 C CA . ARG A 1 169 ? 5.927 4.254 4.591 1.00 58.12 169 ARG A CA 1
ATOM 1319 C C . ARG A 1 169 ? 5.048 4.800 3.481 1.00 58.12 169 ARG A C 1
ATOM 1321 O O . ARG A 1 169 ? 5.413 4.746 2.307 1.00 58.12 169 ARG A O 1
ATOM 1328 N N . ASN A 1 170 ? 3.947 5.414 3.884 1.00 58.75 170 ASN A N 1
ATOM 1329 C CA . ASN A 1 170 ? 3.062 6.083 2.953 1.00 58.75 170 ASN A CA 1
ATOM 1330 C C . ASN A 1 170 ? 3.779 7.212 2.253 1.00 58.75 170 ASN A C 1
ATOM 1332 O O . ASN A 1 170 ? 4.330 8.121 2.879 1.00 58.75 170 ASN A O 1
ATOM 1336 N N . THR A 1 171 ? 3.741 7.138 0.934 1.00 69.69 171 THR A N 1
ATOM 1337 C CA . THR A 1 171 ? 4.126 8.249 0.087 1.00 69.69 171 THR A CA 1
ATOM 1338 C C . THR A 1 171 ? 2.932 8.648 -0.772 1.00 69.69 171 THR A C 1
ATOM 1340 O O . THR A 1 171 ? 1.813 8.161 -0.597 1.00 69.69 171 THR A O 1
ATOM 1343 N N . ALA A 1 172 ? 3.164 9.565 -1.699 1.00 76.81 172 ALA A N 1
ATOM 1344 C CA . ALA A 1 172 ? 2.131 10.238 -2.463 1.00 76.81 172 ALA A CA 1
ATOM 1345 C C . ALA A 1 172 ? 1.247 9.288 -3.310 1.00 76.81 172 ALA A C 1
ATOM 1347 O O . ALA A 1 172 ? 0.131 9.654 -3.678 1.00 76.81 172 ALA A O 1
ATOM 1348 N N . PHE A 1 173 ? 1.712 8.063 -3.578 1.00 80.12 173 PHE A N 1
ATOM 1349 C CA . PHE A 1 173 ? 1.019 7.050 -4.380 1.00 80.12 173 PHE A CA 1
ATOM 1350 C C . PHE A 1 173 ? 0.648 5.790 -3.573 1.00 80.12 173 PHE A C 1
ATOM 1352 O O . PHE A 1 173 ? 0.416 4.727 -4.140 1.00 80.12 173 PHE A O 1
ATOM 1359 N N . GLY A 1 174 ? 0.583 5.893 -2.245 1.00 83.19 174 GLY A N 1
ATOM 1360 C CA . GLY A 1 174 ? -0.036 4.874 -1.398 1.00 83.19 174 GLY A CA 1
ATOM 1361 C C . GLY A 1 174 ? 0.832 3.670 -1.037 1.00 83.19 174 GLY A C 1
ATOM 1362 O O . GLY A 1 174 ? 2.063 3.737 -1.123 1.00 83.19 174 GLY A O 1
ATOM 1363 N N . PRO A 1 175 ? 0.206 2.591 -0.541 1.00 83.75 175 PRO A N 1
ATOM 1364 C CA . PRO A 1 175 ? 0.915 1.485 0.089 1.00 83.75 175 PRO A CA 1
ATOM 1365 C C . PRO A 1 175 ? 1.586 0.606 -0.966 1.00 83.75 175 PRO A C 1
ATOM 1367 O O . PRO A 1 175 ? 0.913 -0.108 -1.691 1.00 83.75 175 PRO A O 1
ATOM 1370 N N . GLY A 1 176 ? 2.913 0.604 -1.055 1.00 87.00 176 GLY A N 1
ATOM 1371 C CA . GLY A 1 176 ? 3.611 -0.199 -2.060 1.00 87.00 176 GLY A CA 1
ATOM 1372 C C . GLY A 1 176 ? 5.121 -0.037 -2.012 1.00 87.00 176 GLY A C 1
ATOM 1373 O O . GLY A 1 176 ? 5.647 0.765 -1.243 1.00 87.00 176 GLY A O 1
ATOM 1374 N N . MET A 1 177 ? 5.821 -0.812 -2.835 1.00 89.31 177 MET A N 1
ATOM 1375 C CA . MET A 1 177 ? 7.255 -0.648 -3.053 1.00 89.31 177 MET A CA 1
ATOM 1376 C C . MET A 1 177 ? 7.499 0.233 -4.272 1.00 89.31 177 MET A C 1
ATOM 1378 O O . MET A 1 177 ? 6.887 0.037 -5.315 1.00 89.31 177 MET A O 1
ATOM 1382 N N . TYR A 1 178 ? 8.393 1.204 -4.138 1.00 89.81 178 TYR A N 1
ATOM 1383 C CA . TYR A 1 178 ? 8.603 2.242 -5.140 1.00 89.81 178 TYR A CA 1
ATOM 1384 C C . TYR A 1 178 ? 9.900 2.003 -5.888 1.00 89.81 178 TYR A C 1
ATOM 1386 O O . TYR A 1 178 ? 10.956 1.902 -5.270 1.00 89.81 178 TYR A O 1
ATOM 1394 N N . PHE A 1 179 ? 9.831 1.979 -7.206 1.00 90.94 179 PHE A N 1
ATOM 1395 C CA . PHE A 1 179 ? 10.973 1.848 -8.083 1.00 90.94 179 PHE A CA 1
ATOM 1396 C C . PHE A 1 179 ? 11.100 3.078 -8.976 1.00 90.94 179 PHE A C 1
ATOM 1398 O O . PHE A 1 179 ? 10.122 3.628 -9.481 1.00 90.94 179 PHE A O 1
ATOM 1405 N N . ALA A 1 180 ? 12.331 3.494 -9.195 1.00 89.69 180 ALA A N 1
ATOM 1406 C CA . ALA A 1 180 ? 12.728 4.406 -10.238 1.00 89.69 180 ALA A CA 1
ATOM 1407 C C . ALA A 1 180 ? 13.030 3.633 -11.527 1.00 89.69 180 ALA A C 1
ATOM 1409 O O . ALA A 1 180 ? 13.515 2.498 -11.497 1.00 89.69 180 ALA A O 1
ATOM 1410 N N . LEU A 1 181 ? 12.788 4.278 -12.669 1.00 86.81 181 LEU A N 1
ATOM 1411 C CA . LEU A 1 181 ? 13.193 3.743 -13.973 1.00 86.81 181 LEU A CA 1
ATOM 1412 C C . LEU A 1 181 ? 14.629 4.110 -14.355 1.00 86.81 181 LEU A C 1
ATOM 1414 O O . LEU A 1 181 ? 15.134 3.628 -15.365 1.00 86.81 181 LEU A O 1
ATOM 1418 N N . CYS A 1 182 ? 15.276 4.984 -13.588 1.00 85.12 182 CYS A N 1
ATOM 1419 C CA . CYS A 1 182 ? 16.658 5.359 -13.814 1.00 85.12 182 CYS A CA 1
ATOM 1420 C C . CYS A 1 182 ? 17.410 5.507 -12.493 1.00 85.12 182 CYS A C 1
ATOM 1422 O O . CYS A 1 182 ? 16.824 5.679 -11.423 1.00 85.12 182 CYS A O 1
ATOM 1424 N N . GLU A 1 183 ? 18.733 5.435 -12.578 1.00 86.31 183 GLU A N 1
ATOM 1425 C CA . GLU A 1 183 ? 19.591 5.508 -11.402 1.00 86.31 183 GLU A CA 1
ATOM 1426 C C . GLU A 1 183 ? 19.548 6.870 -10.712 1.00 86.31 183 GLU A C 1
ATOM 1428 O O . GLU A 1 183 ? 19.551 6.914 -9.483 1.00 86.31 183 GLU A O 1
ATOM 1433 N N . ALA A 1 184 ? 19.490 7.962 -11.479 1.00 84.44 184 ALA A N 1
ATOM 1434 C CA . ALA A 1 184 ? 19.475 9.313 -10.924 1.00 84.44 184 ALA A CA 1
ATOM 1435 C C . ALA A 1 184 ? 18.292 9.504 -9.962 1.00 84.44 184 ALA A C 1
ATOM 1437 O O . ALA A 1 184 ? 18.483 9.950 -8.834 1.00 84.44 184 ALA A O 1
ATOM 1438 N N . ASP A 1 185 ? 17.102 9.055 -10.367 1.00 84.81 185 ASP A N 1
ATOM 1439 C CA . ASP A 1 185 ? 15.900 9.118 -9.536 1.00 84.81 185 ASP A CA 1
ATOM 1440 C C . ASP A 1 185 ? 16.022 8.222 -8.289 1.00 84.81 185 ASP A C 1
ATOM 1442 O O . ASP A 1 185 ? 15.609 8.619 -7.204 1.00 84.81 185 ASP A O 1
ATOM 1446 N N . ALA A 1 186 ? 16.611 7.022 -8.398 1.00 86.62 186 ALA A N 1
ATOM 1447 C CA . ALA A 1 186 ? 16.827 6.143 -7.239 1.00 86.62 186 ALA A CA 1
ATOM 1448 C C . ALA A 1 186 ? 17.849 6.722 -6.243 1.00 86.62 186 ALA A C 1
ATOM 1450 O O . ALA A 1 186 ? 17.688 6.583 -5.027 1.00 86.62 186 ALA A O 1
ATOM 1451 N N . GLN A 1 187 ? 18.897 7.365 -6.761 1.00 85.50 187 GLN A N 1
ATOM 1452 C CA . GLN A 1 187 ? 19.998 7.942 -5.993 1.00 85.50 187 GLN A CA 1
ATOM 1453 C C . GLN A 1 187 ? 19.539 9.082 -5.075 1.00 85.50 187 GLN A C 1
ATOM 1455 O O . GLN A 1 187 ? 20.117 9.258 -3.998 1.00 85.50 187 GLN A O 1
ATOM 1460 N N . ASP A 1 188 ? 18.496 9.817 -5.467 1.00 82.25 188 ASP A N 1
ATOM 1461 C CA . ASP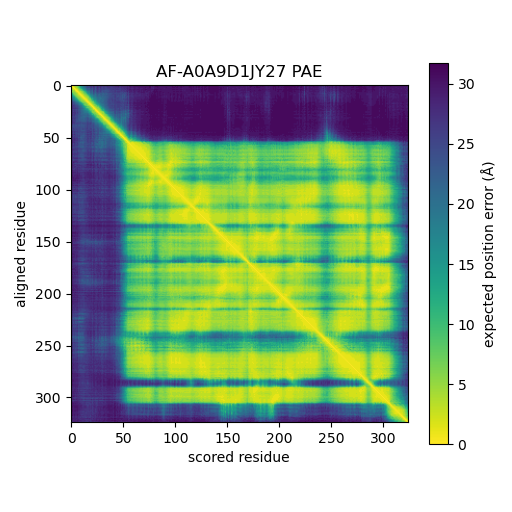 A 1 188 ? 17.896 10.875 -4.648 1.00 82.25 188 ASP A CA 1
ATOM 1462 C C . ASP A 1 188 ? 17.269 10.336 -3.350 1.00 82.25 188 ASP A C 1
ATOM 1464 O O . ASP A 1 188 ? 17.190 11.062 -2.354 1.00 82.25 188 ASP A O 1
ATOM 1468 N N . TYR A 1 189 ? 16.873 9.058 -3.322 1.00 80.56 189 TYR A N 1
ATOM 1469 C CA . TYR A 1 189 ? 16.331 8.409 -2.124 1.00 80.56 189 TYR A CA 1
ATOM 1470 C C . TYR A 1 189 ? 17.414 7.765 -1.261 1.00 80.56 189 TYR A C 1
ATOM 1472 O O . TYR A 1 189 ? 17.343 7.841 -0.032 1.00 80.56 189 TYR A O 1
ATOM 1480 N N . SER A 1 190 ? 18.400 7.102 -1.873 1.00 84.75 190 SER A N 1
ATOM 1481 C CA . SER A 1 190 ? 19.485 6.449 -1.137 1.00 84.75 190 SER A CA 1
ATOM 1482 C C . SER A 1 190 ? 20.675 6.071 -2.027 1.00 84.75 190 SER A C 1
ATOM 1484 O O . SER A 1 190 ? 20.482 5.707 -3.188 1.00 84.75 190 SER A O 1
ATOM 1486 N N . PRO A 1 191 ? 21.912 6.059 -1.484 1.00 80.62 191 PRO A N 1
ATOM 1487 C CA . PRO A 1 191 ? 23.070 5.501 -2.180 1.00 80.62 191 PRO A CA 1
ATOM 1488 C C . PRO A 1 191 ? 23.023 3.978 -2.369 1.00 80.62 191 PRO A C 1
ATOM 1490 O O . PRO A 1 191 ? 23.575 3.486 -3.348 1.00 80.62 191 PRO A O 1
ATOM 1493 N N . ALA A 1 192 ? 22.399 3.220 -1.460 1.00 88.25 192 ALA A N 1
ATOM 1494 C CA . ALA A 1 192 ? 22.221 1.779 -1.648 1.00 88.25 192 ALA A CA 1
ATOM 1495 C C . ALA A 1 192 ? 20.941 1.515 -2.450 1.00 88.25 192 ALA A C 1
ATOM 1497 O O . ALA A 1 192 ? 19.898 2.127 -2.200 1.00 88.25 192 ALA A O 1
ATOM 1498 N N . LYS A 1 193 ? 21.036 0.627 -3.442 1.00 91.25 193 LYS A N 1
ATOM 1499 C CA . LYS A 1 193 ? 19.985 0.416 -4.438 1.00 91.25 193 LYS A CA 1
ATOM 1500 C C . LYS A 1 193 ? 19.776 -1.076 -4.672 1.00 91.25 193 LYS A C 1
ATOM 1502 O O . LYS A 1 193 ? 20.728 -1.824 -4.879 1.00 91.25 193 LYS A O 1
ATOM 1507 N N . LEU A 1 194 ? 18.517 -1.484 -4.663 1.00 92.62 194 LEU A N 1
ATOM 1508 C CA . LEU A 1 194 ? 18.074 -2.781 -5.151 1.00 92.62 194 LEU A CA 1
ATOM 1509 C C . LEU A 1 194 ? 17.758 -2.656 -6.643 1.00 92.62 194 LEU A C 1
ATOM 1511 O O . LEU A 1 194 ? 17.040 -1.735 -7.025 1.00 92.62 194 LEU A O 1
ATOM 1515 N N . LYS A 1 195 ? 18.232 -3.591 -7.462 1.00 94.81 195 LYS A N 1
ATOM 1516 C CA . LYS A 1 195 ? 17.764 -3.795 -8.837 1.00 94.81 195 LYS A CA 1
ATOM 1517 C C . LYS A 1 195 ? 16.784 -4.960 -8.866 1.00 94.81 195 LYS A C 1
ATOM 1519 O O . LYS A 1 195 ? 17.006 -5.949 -8.173 1.00 94.81 195 LYS A O 1
ATOM 1524 N N . ALA A 1 196 ? 15.715 -4.847 -9.644 1.00 95.06 196 ALA A N 1
ATOM 1525 C CA . ALA A 1 196 ? 14.747 -5.921 -9.832 1.00 95.06 196 ALA A CA 1
ATOM 1526 C C . ALA A 1 196 ? 14.106 -5.862 -11.222 1.00 95.06 196 ALA A C 1
ATOM 1528 O O . ALA A 1 196 ? 14.143 -4.831 -11.897 1.00 95.06 196 ALA A O 1
ATOM 1529 N N . ASP A 1 197 ? 13.466 -6.958 -11.606 1.00 94.81 197 ASP A N 1
ATOM 1530 C CA . ASP A 1 197 ? 12.491 -6.986 -12.686 1.00 94.81 197 ASP A CA 1
ATOM 1531 C C . ASP A 1 197 ? 11.083 -7.018 -12.087 1.00 94.81 197 ASP A C 1
ATOM 1533 O O . ASP A 1 197 ? 10.848 -7.584 -11.018 1.00 94.81 197 ASP A O 1
ATOM 1537 N N . VAL A 1 198 ? 10.132 -6.407 -12.784 1.00 93.69 198 VAL A N 1
ATOM 1538 C CA . VAL A 1 198 ? 8.738 -6.328 -12.359 1.00 93.69 198 VAL A CA 1
ATOM 1539 C C . VAL A 1 198 ? 7.846 -6.954 -13.423 1.00 93.69 198 VAL A C 1
ATOM 1541 O O . VAL A 1 198 ? 7.871 -6.533 -14.580 1.00 93.69 198 VAL A O 1
ATOM 1544 N N . VAL A 1 199 ? 7.051 -7.950 -13.036 1.00 92.38 199 VAL A N 1
ATOM 1545 C CA . VAL A 1 199 ? 6.220 -8.777 -13.928 1.00 92.38 199 VAL A C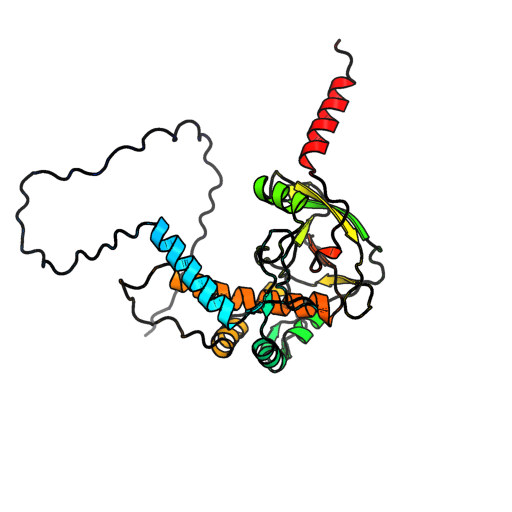A 1
ATOM 1546 C C . VAL A 1 199 ? 4.778 -8.859 -13.431 1.00 92.38 199 VAL A C 1
ATOM 1548 O O . VAL A 1 199 ? 4.509 -8.594 -12.268 1.00 92.38 199 VAL A O 1
ATOM 1551 N N . ARG A 1 200 ? 3.840 -9.248 -14.303 1.00 90.38 200 ARG A N 1
ATOM 1552 C CA . ARG A 1 200 ? 2.450 -9.529 -13.897 1.00 90.38 200 ARG A CA 1
ATOM 1553 C C . ARG A 1 200 ? 2.360 -10.886 -13.193 1.00 90.38 200 ARG A C 1
ATOM 1555 O O . ARG A 1 200 ? 2.629 -11.904 -13.841 1.00 90.38 200 ARG A O 1
ATOM 1562 N N . ALA A 1 201 ? 1.967 -10.900 -11.925 1.00 89.38 201 ALA A N 1
ATOM 1563 C CA . ALA A 1 201 ? 1.720 -12.100 -11.136 1.00 89.38 201 ALA A CA 1
ATOM 1564 C C . ALA A 1 201 ? 0.275 -12.605 -11.321 1.00 89.38 201 ALA A C 1
ATOM 1566 O O . ALA A 1 201 ? -0.598 -11.916 -11.849 1.00 89.38 201 ALA A O 1
ATOM 1567 N N . GLU A 1 202 ? 0.018 -13.851 -10.931 1.00 88.81 202 GLU A N 1
ATOM 1568 C CA . GLU A 1 202 ? -1.340 -14.395 -10.870 1.00 88.81 202 GLU A CA 1
ATOM 1569 C C . GLU A 1 202 ? -1.925 -14.138 -9.478 1.00 88.81 202 GLU A C 1
ATOM 1571 O O . GLU A 1 202 ? -1.318 -14.498 -8.469 1.00 88.81 202 GLU A O 1
ATOM 1576 N N . HIS A 1 203 ? -3.097 -13.504 -9.413 1.00 85.12 203 HIS A N 1
ATOM 1577 C CA . HIS A 1 203 ? -3.773 -13.219 -8.149 1.00 85.12 203 HIS A CA 1
ATOM 1578 C C . HIS A 1 203 ? -4.669 -14.385 -7.713 1.00 85.12 203 HIS A C 1
ATOM 1580 O O . HIS A 1 203 ? -5.101 -15.213 -8.513 1.00 85.12 203 HIS A O 1
ATOM 1586 N N . ALA A 1 204 ? -5.053 -14.395 -6.433 1.00 78.56 204 ALA A N 1
ATOM 1587 C CA . ALA A 1 204 ? -5.940 -15.412 -5.857 1.00 78.56 204 ALA A CA 1
ATOM 1588 C C . ALA A 1 204 ? -7.316 -15.524 -6.551 1.00 78.56 204 ALA A C 1
ATOM 1590 O O . ALA A 1 204 ? -7.986 -16.549 -6.439 1.00 78.56 204 ALA A O 1
ATOM 1591 N N . ASN A 1 205 ? -7.741 -14.482 -7.268 1.00 78.56 205 ASN A N 1
ATOM 1592 C CA . ASN A 1 205 ? -8.973 -14.465 -8.057 1.00 78.56 205 ASN A CA 1
ATOM 1593 C C . ASN A 1 205 ? -8.819 -15.110 -9.458 1.00 78.56 205 ASN A C 1
ATOM 1595 O O . ASN A 1 205 ? -9.765 -15.078 -10.244 1.00 78.56 205 ASN A O 1
ATOM 1599 N N . GLY A 1 206 ? -7.648 -15.677 -9.778 1.00 83.44 206 GLY A N 1
ATOM 1600 C CA . GLY A 1 206 ? -7.337 -16.323 -11.058 1.00 83.44 206 GLY A CA 1
ATOM 1601 C C . GLY A 1 206 ? -7.068 -15.353 -12.211 1.00 83.44 206 GLY A C 1
ATOM 1602 O O . GLY A 1 206 ? -6.927 -15.779 -13.357 1.00 83.44 206 GLY A O 1
ATOM 1603 N N . GLN A 1 207 ? -7.026 -14.044 -11.948 1.00 86.44 207 GLN A N 1
ATOM 1604 C CA . GLN A 1 207 ? -6.660 -13.049 -12.947 1.00 86.44 207 GLN A CA 1
ATOM 1605 C C . GLN A 1 207 ? -5.147 -12.852 -12.955 1.00 86.44 207 GLN A C 1
ATOM 1607 O O . GLN A 1 207 ? -4.507 -12.735 -11.908 1.00 86.44 207 GLN A O 1
ATOM 1612 N N . ARG A 1 208 ? -4.580 -12.754 -14.159 1.00 89.25 208 ARG A N 1
ATOM 1613 C CA . ARG A 1 208 ? -3.237 -12.205 -14.333 1.00 89.25 208 ARG A CA 1
ATOM 1614 C C . ARG A 1 208 ? -3.309 -10.713 -14.042 1.00 89.25 208 ARG A C 1
ATOM 1616 O O . ARG A 1 208 ? -4.163 -10.030 -14.616 1.00 89.25 208 ARG A O 1
ATOM 1623 N N . GLY A 1 209 ? -2.451 -10.227 -13.159 1.00 89.62 209 GLY A N 1
ATOM 1624 C CA . GLY A 1 209 ? -2.499 -8.839 -12.749 1.00 89.62 209 GLY A CA 1
ATOM 1625 C C . GLY A 1 209 ? -2.141 -7.885 -13.877 1.00 89.62 209 GLY A C 1
ATOM 1626 O O . GLY A 1 209 ? -1.758 -8.275 -14.987 1.00 89.62 209 GLY A O 1
ATOM 1627 N N . LYS A 1 210 ? -2.353 -6.598 -13.621 1.00 89.88 210 LYS A N 1
ATOM 1628 C CA . LYS A 1 210 ? -2.250 -5.553 -14.644 1.00 89.88 210 LYS A CA 1
ATOM 1629 C C . LYS A 1 210 ? -1.378 -4.388 -14.205 1.00 89.88 210 LYS A C 1
ATOM 1631 O O . LYS A 1 210 ? -1.293 -4.059 -13.022 1.00 89.88 210 LYS A O 1
ATOM 1636 N N . PHE A 1 211 ? -0.799 -3.731 -15.207 1.00 89.25 211 PHE A N 1
ATOM 1637 C CA . PHE A 1 211 ? -0.154 -2.436 -15.053 1.00 89.25 211 PHE A CA 1
ATOM 1638 C C . PHE A 1 211 ? -1.187 -1.331 -15.209 1.00 89.25 211 PHE A C 1
ATOM 1640 O O . PHE A 1 211 ? -1.938 -1.310 -16.184 1.00 89.25 211 PHE A O 1
ATOM 1647 N N . VAL A 1 212 ? -1.206 -0.393 -14.271 1.00 88.94 212 VAL A N 1
ATOM 1648 C CA . VAL A 1 212 ? -2.064 0.794 -14.359 1.00 88.94 212 VAL A CA 1
ATOM 1649 C C . VAL A 1 212 ? -1.231 2.058 -14.279 1.00 88.94 212 VAL A C 1
ATOM 1651 O O . VAL A 1 212 ? -0.151 2.064 -13.697 1.00 88.94 212 VAL A O 1
ATOM 1654 N N . ARG A 1 213 ? -1.737 3.159 -14.824 1.00 87.00 213 ARG A N 1
ATOM 1655 C CA . ARG A 1 213 ? -1.236 4.489 -14.496 1.00 87.00 213 ARG A CA 1
ATOM 1656 C C . ARG A 1 213 ? -2.132 5.109 -13.441 1.00 87.00 213 ARG A C 1
ATOM 1658 O O . ARG A 1 213 ? -3.345 5.134 -13.611 1.00 87.00 213 ARG A O 1
ATOM 1665 N N . LEU A 1 214 ? -1.545 5.615 -12.365 1.00 82.50 214 LEU A N 1
ATOM 1666 C CA . LEU A 1 214 ? -2.283 6.398 -11.377 1.00 82.50 214 LEU A CA 1
ATOM 1667 C C . LEU A 1 214 ? -2.092 7.878 -11.685 1.00 82.50 214 LEU A C 1
ATOM 1669 O O . LEU A 1 214 ? -0.962 8.361 -11.777 1.00 82.50 214 LEU A O 1
ATOM 1673 N N . ASN A 1 215 ? -3.204 8.574 -11.899 1.00 77.12 215 ASN A N 1
ATOM 1674 C CA . ASN A 1 215 ? -3.201 10.011 -12.104 1.00 77.12 215 ASN A CA 1
ATOM 1675 C C . ASN A 1 215 ? -3.150 10.728 -10.764 1.00 77.12 215 ASN A C 1
ATOM 1677 O O . ASN A 1 215 ? -3.946 10.446 -9.869 1.00 77.12 215 ASN A O 1
ATOM 1681 N N . GLU A 1 216 ? -2.256 11.716 -10.697 1.00 70.94 216 GLU A N 1
ATOM 1682 C CA . GLU A 1 216 ? -1.990 12.508 -9.499 1.00 70.94 216 GLU A CA 1
ATOM 1683 C C . GLU A 1 216 ? -1.571 11.630 -8.304 1.00 70.94 216 GLU A C 1
ATOM 1685 O O . GLU A 1 216 ? -1.595 10.400 -8.337 1.00 70.94 216 GLU A O 1
ATOM 1690 N N . CYS A 1 217 ? -1.099 12.255 -7.232 1.00 79.38 217 CYS A N 1
ATOM 1691 C CA . CYS A 1 217 ? -0.756 11.564 -5.994 1.00 79.38 217 CYS A CA 1
ATOM 1692 C C . CYS A 1 217 ? -2.040 11.062 -5.303 1.00 79.38 217 CYS A C 1
ATOM 1694 O O . CYS A 1 217 ? -2.468 11.656 -4.312 1.00 79.38 217 CYS A O 1
ATOM 1696 N N . PHE A 1 218 ? -2.696 10.030 -5.855 1.00 84.38 218 PHE A N 1
ATOM 1697 C CA . PHE A 1 218 ? -4.049 9.609 -5.463 1.00 84.38 218 PHE A CA 1
ATOM 1698 C C . PHE A 1 218 ? -4.167 9.353 -3.961 1.00 84.38 218 PHE A C 1
ATOM 1700 O O . PHE A 1 218 ? -5.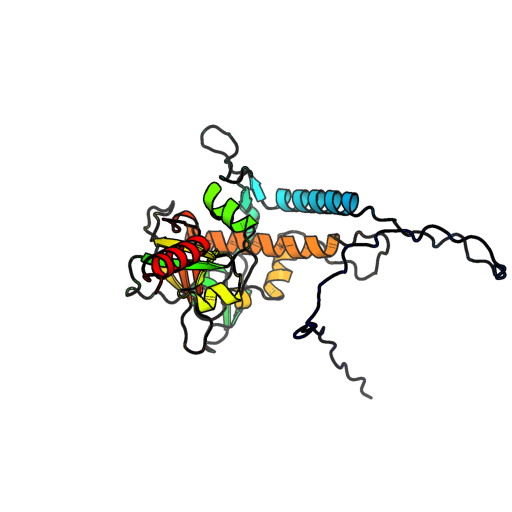208 9.616 -3.366 1.00 84.38 218 PHE A O 1
ATOM 1707 N N . TYR A 1 219 ? -3.093 8.866 -3.333 1.00 87.44 219 TYR A N 1
ATOM 1708 C CA . TYR A 1 219 ? -3.127 8.552 -1.917 1.00 87.44 219 TYR A CA 1
ATOM 1709 C C . TYR A 1 219 ? -3.314 9.817 -1.083 1.00 87.44 219 TYR A C 1
ATOM 1711 O O . TYR A 1 219 ? -4.177 9.853 -0.214 1.00 87.44 219 TYR A O 1
ATOM 1719 N N . ASN A 1 220 ? -2.641 10.910 -1.459 1.00 85.31 220 ASN A N 1
ATOM 1720 C CA . ASN A 1 220 ? -2.857 12.224 -0.848 1.00 85.31 220 ASN A CA 1
ATOM 1721 C C . ASN A 1 220 ? -4.302 12.721 -1.013 1.00 85.31 220 ASN A C 1
ATOM 1723 O O . ASN A 1 220 ? -4.773 13.513 -0.199 1.00 85.31 220 ASN A O 1
ATOM 1727 N N . LYS A 1 221 ? -4.995 12.290 -2.075 1.00 86.56 221 LYS A N 1
ATOM 1728 C CA . LYS A 1 221 ? -6.394 12.650 -2.337 1.00 86.56 221 LYS A CA 1
ATOM 1729 C C . LYS A 1 221 ? -7.384 11.845 -1.497 1.00 86.56 221 LYS A C 1
ATOM 1731 O O . LYS A 1 221 ? -8.489 12.330 -1.281 1.00 86.56 221 LYS A O 1
ATOM 1736 N N . ILE A 1 222 ? -7.001 10.668 -0.999 1.00 88.81 222 ILE A N 1
ATOM 1737 C CA . ILE A 1 222 ? -7.848 9.854 -0.113 1.00 88.81 222 ILE A CA 1
ATOM 1738 C C . ILE A 1 222 ? -7.463 9.973 1.368 1.00 88.81 222 ILE A C 1
ATOM 1740 O O . ILE A 1 222 ? -8.299 9.733 2.230 1.00 88.81 222 ILE A O 1
ATOM 1744 N N . THR A 1 223 ? -6.246 10.408 1.703 1.00 87.69 223 THR A N 1
ATOM 1745 C CA . THR A 1 223 ? -5.816 10.679 3.086 1.00 87.69 223 THR A CA 1
ATOM 1746 C C . THR A 1 223 ? -6.274 12.063 3.560 1.00 87.69 223 THR A C 1
ATOM 1748 O O . THR A 1 223 ? -5.457 12.923 3.898 1.00 87.69 223 THR A O 1
ATOM 1751 N N . THR A 1 224 ? -7.582 12.316 3.542 1.00 87.25 224 THR A N 1
ATOM 1752 C CA . THR A 1 224 ? -8.164 13.603 3.952 1.00 87.25 224 THR A CA 1
ATOM 1753 C C . THR A 1 224 ? -8.515 13.608 5.445 1.00 87.25 224 THR A C 1
ATOM 1755 O O . THR A 1 224 ? -8.750 12.546 6.027 1.00 87.25 224 THR A O 1
ATOM 1758 N N . PRO A 1 225 ? -8.615 14.786 6.094 1.00 87.56 225 PRO A N 1
ATOM 1759 C CA . PRO A 1 225 ? -9.106 14.872 7.471 1.00 87.56 225 PRO A CA 1
ATOM 1760 C C . PRO A 1 225 ? -10.485 14.227 7.663 1.00 87.56 225 PRO A C 1
ATOM 1762 O O . PRO A 1 225 ? -10.761 13.670 8.719 1.00 87.56 225 PRO A O 1
ATOM 1765 N N . GLU A 1 226 ? -11.350 14.274 6.647 1.00 88.69 226 GLU A N 1
ATOM 1766 C CA . GLU A 1 226 ? -12.660 13.618 6.669 1.00 88.69 226 GLU A CA 1
ATOM 1767 C C . GLU A 1 226 ? -12.533 12.096 6.798 1.00 88.69 226 GLU A C 1
ATOM 1769 O O . GLU A 1 226 ? -13.181 11.500 7.660 1.00 88.69 226 GLU A O 1
ATOM 1774 N N . VAL A 1 227 ? -11.656 11.480 5.998 1.00 91.00 227 VAL A N 1
ATOM 1775 C CA . VAL A 1 227 ? -11.398 10.036 6.050 1.00 91.00 227 VAL A CA 1
ATOM 1776 C C . VAL A 1 227 ? -10.793 9.638 7.395 1.00 91.00 227 VAL A C 1
ATOM 1778 O O . VAL A 1 227 ? -11.274 8.689 8.012 1.00 91.00 227 VAL A O 1
ATOM 1781 N N . TYR A 1 228 ? -9.810 10.385 7.908 1.00 88.88 228 TYR A N 1
ATOM 1782 C CA . TYR A 1 228 ? -9.224 10.100 9.225 1.00 88.88 228 TYR A CA 1
ATOM 1783 C C . TYR A 1 228 ? -10.236 10.239 10.368 1.00 88.88 228 TYR A C 1
ATOM 1785 O O . TYR A 1 228 ? -10.335 9.346 11.202 1.00 88.88 228 TYR A O 1
ATOM 1793 N N . ASN A 1 229 ? -11.072 11.279 10.358 1.00 86.69 229 ASN A N 1
ATOM 1794 C CA . ASN A 1 229 ? -12.125 11.444 11.365 1.00 86.69 229 ASN A CA 1
ATOM 1795 C C . ASN A 1 229 ? -13.160 10.307 11.330 1.00 86.69 229 ASN A C 1
ATOM 1797 O O . ASN A 1 229 ? -13.765 9.975 12.351 1.00 86.69 229 ASN A O 1
ATOM 1801 N N . ALA A 1 230 ? -13.429 9.738 10.154 1.00 88.31 230 ALA A N 1
ATOM 1802 C CA . ALA A 1 230 ? -14.299 8.576 10.032 1.00 88.31 230 ALA A CA 1
ATOM 1803 C C . ALA A 1 230 ? -13.609 7.294 10.512 1.00 88.31 230 ALA A C 1
ATOM 1805 O O . ALA A 1 230 ? -14.248 6.493 11.192 1.00 88.31 230 ALA A O 1
ATOM 1806 N N . LEU A 1 231 ? -12.318 7.118 10.206 1.00 90.88 231 LEU A N 1
ATOM 1807 C CA . LEU A 1 231 ? -11.511 6.006 10.709 1.00 90.88 231 LEU A CA 1
ATOM 1808 C C . LEU A 1 231 ? -11.472 6.007 12.236 1.00 90.88 231 LEU A C 1
ATOM 1810 O O . LEU A 1 231 ? -11.753 4.972 12.828 1.00 90.88 231 LEU A O 1
ATOM 1814 N N . ASP A 1 232 ? -11.248 7.157 12.871 1.00 88.44 232 ASP A N 1
ATOM 1815 C CA . ASP A 1 232 ? -11.259 7.268 14.334 1.00 88.44 232 ASP A CA 1
ATOM 1816 C C . ASP A 1 232 ? -12.582 6.763 14.930 1.00 88.44 232 ASP A C 1
ATOM 1818 O O . ASP A 1 232 ? -12.586 5.999 15.892 1.00 88.44 232 ASP A O 1
ATOM 1822 N N . LYS A 1 233 ? -13.720 7.091 14.302 1.00 88.50 233 LYS A N 1
ATOM 1823 C CA . LYS A 1 233 ? -15.045 6.592 14.717 1.00 88.50 233 LYS A CA 1
ATOM 1824 C C . LYS A 1 233 ? -15.234 5.099 14.451 1.00 88.50 233 LYS A C 1
ATOM 1826 O O . LYS A 1 233 ? -15.828 4.403 15.266 1.00 88.50 233 LYS A O 1
ATOM 1831 N N . ILE A 1 234 ? -14.778 4.603 13.300 1.00 90.50 234 ILE A N 1
ATOM 1832 C CA . ILE A 1 234 ? -14.896 3.187 12.909 1.00 90.50 234 ILE A CA 1
ATOM 1833 C C . ILE A 1 234 ? -14.094 2.290 13.852 1.00 90.50 234 ILE A C 1
ATOM 1835 O O . ILE A 1 234 ? -14.557 1.194 14.192 1.00 90.50 234 ILE A O 1
ATOM 1839 N N . LEU A 1 235 ? -12.916 2.777 14.242 1.00 88.75 235 LEU A N 1
ATOM 1840 C CA . LEU A 1 235 ? -11.939 2.110 15.091 1.00 88.75 235 LEU A CA 1
ATOM 1841 C C . LEU A 1 235 ? -12.192 2.347 16.585 1.00 88.75 235 LEU A C 1
ATOM 1843 O O . LEU A 1 235 ? -11.510 1.737 17.401 1.00 88.75 235 LEU A O 1
ATOM 1847 N N . ASP A 1 236 ? -13.167 3.184 16.949 1.00 85.81 236 ASP A N 1
ATOM 1848 C CA . ASP A 1 236 ? -13.447 3.568 18.340 1.00 85.81 236 ASP A CA 1
ATOM 1849 C C . ASP A 1 236 ? -12.209 4.163 19.045 1.00 85.81 236 ASP A C 1
ATOM 1851 O O . ASP A 1 236 ? -11.905 3.892 20.207 1.00 85.81 236 ASP A O 1
ATOM 1855 N N . ILE A 1 237 ? -11.435 4.961 18.303 1.00 79.56 237 ILE A N 1
ATOM 1856 C CA . ILE A 1 237 ? -10.281 5.679 18.837 1.00 79.56 237 ILE A CA 1
ATOM 1857 C C . ILE A 1 237 ? -10.806 6.936 19.518 1.00 79.56 237 ILE A C 1
ATOM 1859 O O . ILE A 1 237 ? -11.268 7.876 18.872 1.00 79.56 237 ILE A O 1
ATOM 1863 N N . GLU A 1 238 ? -10.715 6.962 20.848 1.00 71.81 238 GLU A N 1
ATOM 1864 C CA . GLU A 1 238 ? -11.091 8.147 21.613 1.00 71.81 238 GLU A CA 1
ATOM 1865 C C . GLU A 1 238 ? -10.291 9.374 21.144 1.00 71.81 238 GLU A C 1
ATOM 1867 O O . GLU A 1 238 ? -9.057 9.277 21.009 1.00 71.81 238 GLU A O 1
ATOM 1872 N N . PRO A 1 239 ? -10.948 10.536 20.965 1.00 65.94 239 PRO A N 1
ATOM 1873 C CA . PRO A 1 239 ? -10.262 11.771 20.619 1.00 65.94 239 PRO A CA 1
ATOM 1874 C C . PRO A 1 239 ? -9.201 12.111 21.669 1.00 65.94 239 PRO A C 1
ATOM 1876 O O . PRO A 1 239 ? -9.261 11.686 22.829 1.00 65.94 239 PRO A O 1
ATOM 1879 N N . GLU A 1 240 ? -8.183 12.870 21.268 1.00 66.38 240 GLU A N 1
ATOM 1880 C CA . GLU A 1 240 ? -7.220 13.356 22.248 1.00 66.38 240 GLU A CA 1
ATOM 1881 C C . GLU A 1 240 ? -7.926 14.243 23.289 1.00 66.38 240 GLU A C 1
ATOM 1883 O O . GLU A 1 240 ? -8.763 15.071 22.920 1.00 66.38 240 GLU A O 1
ATOM 1888 N N . PRO A 1 241 ? -7.619 14.082 24.591 1.00 62.47 241 PRO A N 1
ATOM 1889 C CA . PRO A 1 241 ? -8.100 14.985 25.616 1.00 62.47 241 PRO A CA 1
ATOM 1890 C C . PRO A 1 241 ? -7.670 16.400 25.257 1.00 62.47 241 PRO A C 1
ATOM 1892 O O . PRO A 1 241 ? -6.519 16.642 24.897 1.00 62.47 241 PRO A O 1
ATOM 1895 N N . THR A 1 242 ? -8.595 17.340 25.389 1.00 64.56 242 THR A N 1
ATOM 1896 C CA . THR A 1 242 ? -8.325 18.761 25.159 1.00 64.56 242 THR A CA 1
ATOM 1897 C C . THR A 1 242 ? -7.434 19.371 26.241 1.00 64.56 242 THR A C 1
ATOM 1899 O O . THR A 1 242 ? -6.880 20.449 26.044 1.00 64.56 242 THR A O 1
ATOM 1902 N N . GLU A 1 243 ? -7.299 18.699 27.386 1.00 72.88 243 GLU A N 1
ATOM 1903 C CA . GLU A 1 243 ? -6.461 19.122 28.504 1.00 72.88 243 GLU A CA 1
ATOM 1904 C C . GLU A 1 243 ? -5.105 18.412 28.480 1.00 72.88 243 GLU A C 1
ATOM 1906 O O . GLU A 1 243 ? -5.012 17.199 28.278 1.00 72.88 243 GLU A O 1
ATOM 1911 N N . TYR A 1 244 ? -4.040 19.185 28.700 1.00 70.69 244 TYR A N 1
ATOM 1912 C CA . TYR A 1 244 ? -2.684 18.659 28.797 1.00 70.69 244 TYR A CA 1
ATOM 1913 C C . TYR A 1 244 ? -2.529 17.825 30.074 1.00 70.69 244 TYR A C 1
ATOM 1915 O O . TYR A 1 244 ? -2.566 18.363 31.180 1.00 70.69 244 TYR A O 1
ATOM 1923 N N . ASP A 1 245 ? -2.311 16.520 29.909 1.00 71.94 245 ASP A N 1
ATOM 1924 C CA . ASP A 1 245 ? -1.961 15.608 30.996 1.00 71.94 245 ASP A CA 1
ATOM 1925 C C . ASP A 1 245 ? -0.433 15.396 31.034 1.00 71.94 245 ASP A C 1
ATOM 1927 O O . ASP A 1 245 ? 0.105 14.694 30.171 1.00 71.94 245 ASP A O 1
ATOM 1931 N N . PRO A 1 246 ? 0.292 15.959 32.02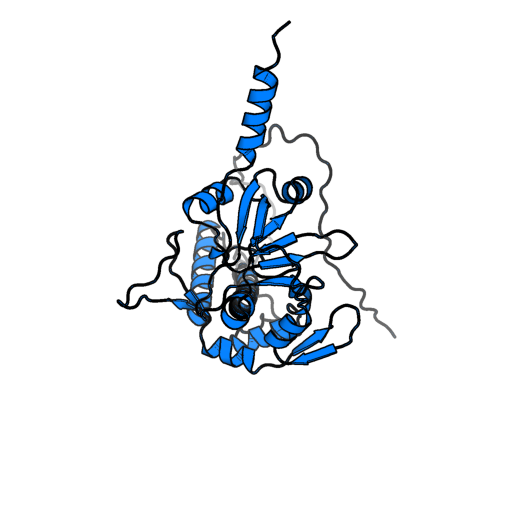2 1.00 68.06 246 PRO A N 1
ATOM 1932 C CA . PRO A 1 246 ? 1.740 15.787 32.146 1.00 68.06 246 PRO A CA 1
ATOM 1933 C C . PRO A 1 246 ? 2.166 14.349 32.484 1.00 68.06 246 PRO A C 1
ATOM 1935 O O . PRO A 1 246 ? 3.353 14.037 32.401 1.00 68.06 246 PRO A O 1
ATOM 1938 N N . LEU A 1 247 ? 1.237 13.480 32.898 1.00 72.12 247 LEU A N 1
ATOM 1939 C CA . LEU A 1 247 ? 1.505 12.073 33.198 1.00 72.12 247 LEU A CA 1
ATOM 1940 C C . LEU A 1 247 ? 1.273 11.159 31.991 1.00 72.12 247 LEU A C 1
ATOM 1942 O O . LEU A 1 247 ? 1.654 9.983 32.036 1.00 72.12 247 LEU A O 1
ATOM 1946 N N . ARG A 1 248 ? 0.686 11.683 30.908 1.00 71.12 248 ARG A N 1
ATOM 1947 C CA . ARG A 1 248 ? 0.454 10.932 29.678 1.00 71.12 248 ARG A CA 1
ATOM 1948 C C . ARG A 1 248 ? 1.788 10.631 28.977 1.00 71.12 248 ARG A C 1
ATOM 1950 O O . ARG A 1 248 ? 2.546 11.555 28.680 1.00 71.12 248 ARG A O 1
ATOM 1957 N N . PRO A 1 249 ? 2.067 9.360 28.638 1.00 74.94 249 PRO A N 1
ATOM 1958 C CA . PRO A 1 249 ? 3.238 9.021 27.840 1.00 74.94 249 PRO A CA 1
ATOM 1959 C C . PRO A 1 249 ? 3.238 9.698 26.463 1.00 74.94 249 PRO A C 1
ATOM 1961 O O . PRO A 1 249 ? 2.225 9.711 25.758 1.00 74.94 249 PRO A O 1
ATOM 1964 N N . SER A 1 250 ? 4.404 10.207 26.054 1.00 73.69 250 SER A N 1
ATOM 1965 C CA . SER A 1 250 ? 4.580 10.989 24.820 1.00 73.69 250 SER A CA 1
ATOM 1966 C C . SER A 1 250 ? 4.304 10.190 23.538 1.00 73.69 250 SER A C 1
ATOM 1968 O O . SER A 1 250 ? 3.962 10.754 22.496 1.00 73.69 250 SER A O 1
ATOM 1970 N N . TYR A 1 251 ? 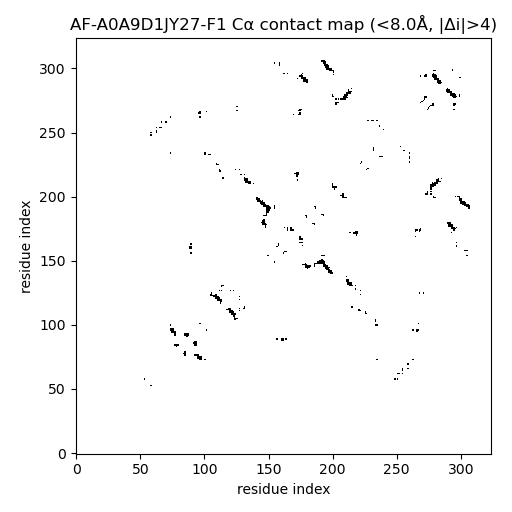4.408 8.860 23.614 1.00 69.06 251 TYR A N 1
ATOM 1971 C CA . TYR A 1 251 ? 4.175 7.970 22.483 1.00 69.06 251 TYR A CA 1
ATOM 1972 C C . TYR A 1 251 ? 2.697 7.763 22.147 1.00 69.06 251 TYR A C 1
ATOM 1974 O O . TYR A 1 251 ? 2.408 7.381 21.014 1.00 69.06 251 TYR A O 1
ATOM 1982 N N . ILE A 1 252 ? 1.767 8.003 23.082 1.00 73.38 252 ILE A N 1
ATOM 1983 C CA . ILE A 1 252 ? 0.337 7.718 22.873 1.00 73.38 252 ILE A CA 1
ATOM 1984 C C . ILE A 1 252 ? -0.222 8.488 21.665 1.00 73.38 252 ILE A C 1
ATOM 1986 O O . ILE A 1 252 ? -0.792 7.827 20.798 1.00 73.38 252 ILE A O 1
ATOM 1990 N N . PRO A 1 253 ? -0.017 9.816 21.531 1.00 68.81 253 PRO A N 1
ATOM 1991 C CA . PRO A 1 253 ? -0.401 10.554 20.326 1.00 68.81 253 PRO A CA 1
ATOM 1992 C C . PRO A 1 253 ? 0.164 9.931 19.049 1.00 68.81 253 PRO A C 1
ATOM 1994 O O . PRO A 1 253 ? -0.563 9.655 18.101 1.00 68.81 253 PRO A O 1
ATOM 1997 N N . THR A 1 254 ? 1.465 9.625 19.049 1.00 70.69 254 THR A N 1
ATOM 1998 C CA . THR A 1 254 ? 2.156 9.085 17.869 1.00 70.69 254 THR A CA 1
ATOM 1999 C C . THR A 1 254 ? 1.551 7.752 17.426 1.00 70.69 254 THR A C 1
ATOM 2001 O O . THR A 1 254 ? 1.286 7.563 16.243 1.00 70.69 254 THR A O 1
ATOM 2004 N N . VAL A 1 255 ? 1.301 6.840 18.372 1.00 71.62 255 VAL A N 1
ATOM 2005 C CA . VAL A 1 255 ? 0.691 5.537 18.077 1.00 71.62 255 VAL A CA 1
ATOM 2006 C C . VAL A 1 255 ? -0.769 5.706 17.645 1.00 71.62 255 VAL A C 1
ATOM 2008 O O . VAL A 1 255 ? -1.198 5.031 16.715 1.00 71.62 255 VAL A O 1
ATOM 2011 N N . LYS A 1 256 ? -1.523 6.640 18.243 1.00 73.19 256 LYS A N 1
ATOM 2012 C CA . LYS A 1 256 ? -2.909 6.918 17.838 1.00 73.19 256 LYS A CA 1
ATOM 2013 C C . LYS A 1 256 ? -3.025 7.367 16.382 1.00 73.19 256 LYS A C 1
ATOM 2015 O O . LYS A 1 256 ? -3.943 6.913 15.719 1.00 73.19 256 LYS A O 1
ATOM 2020 N N . TYR A 1 257 ? -2.095 8.169 15.858 1.00 74.69 257 TYR A N 1
ATOM 2021 C CA . TYR A 1 257 ? -2.085 8.524 14.427 1.00 74.69 257 TYR A CA 1
ATOM 2022 C C . TYR A 1 257 ? -1.571 7.389 13.523 1.00 74.69 257 TYR A C 1
ATOM 2024 O O . TYR A 1 257 ? -1.962 7.283 12.358 1.00 74.69 257 TYR A O 1
ATOM 2032 N N . GLU A 1 258 ? -0.704 6.517 14.044 1.00 81.62 258 GLU A N 1
ATOM 2033 C CA . GLU A 1 258 ? -0.145 5.389 13.292 1.00 81.62 258 GLU A CA 1
ATOM 2034 C C . GLU A 1 258 ? -1.208 4.334 12.940 1.00 81.62 258 GLU A C 1
ATOM 2036 O O . GLU A 1 258 ? -1.167 3.759 11.854 1.00 81.62 258 GLU A O 1
ATOM 2041 N N . ILE A 1 259 ? -2.172 4.082 13.829 1.00 85.06 259 ILE A N 1
ATOM 2042 C CA . ILE A 1 259 ? -3.151 3.000 13.652 1.00 85.06 259 ILE A CA 1
ATOM 2043 C C . ILE A 1 259 ? -4.162 3.261 12.518 1.00 85.06 259 ILE A C 1
ATOM 2045 O O . ILE A 1 259 ? -4.253 2.400 11.641 1.00 85.06 259 ILE A O 1
ATOM 2049 N N . PRO A 1 260 ? -4.874 4.407 12.447 1.00 88.25 260 PRO A N 1
ATOM 2050 C CA . PRO A 1 260 ? -5.752 4.731 11.318 1.00 88.25 260 PRO A CA 1
ATOM 2051 C C . PRO A 1 260 ? -5.022 4.668 9.982 1.00 88.25 260 PRO A C 1
ATOM 2053 O O . PRO A 1 260 ? -5.548 4.143 9.005 1.00 88.25 260 PRO A O 1
ATOM 2056 N N . THR A 1 261 ? -3.782 5.155 9.974 1.00 86.69 261 THR A N 1
ATOM 2057 C CA . THR A 1 261 ? -2.902 5.128 8.809 1.00 86.69 261 THR A CA 1
ATOM 2058 C C . THR A 1 261 ? -2.663 3.688 8.349 1.00 86.69 261 THR A C 1
ATOM 2060 O O . THR A 1 261 ? -2.980 3.350 7.215 1.00 86.69 261 THR A O 1
ATOM 2063 N N . ARG A 1 262 ? -2.222 2.802 9.253 1.00 85.62 262 ARG A N 1
ATOM 2064 C CA . ARG A 1 262 ? -2.007 1.375 8.949 1.00 85.62 262 ARG A CA 1
ATOM 2065 C C . ARG A 1 262 ? -3.274 0.659 8.482 1.00 85.62 262 ARG A C 1
ATOM 2067 O O . ARG A 1 262 ? -3.204 -0.189 7.598 1.00 85.62 262 ARG A O 1
ATOM 2074 N N . VAL A 1 263 ? -4.424 0.972 9.081 1.00 90.44 263 VAL A N 1
ATOM 2075 C CA . VAL A 1 263 ? -5.719 0.410 8.669 1.00 90.44 263 VAL A CA 1
ATOM 2076 C C . VAL A 1 263 ? -6.057 0.838 7.242 1.00 90.44 263 VAL A C 1
ATOM 2078 O O . VAL A 1 263 ? -6.429 -0.006 6.428 1.00 90.44 263 VAL A O 1
ATOM 2081 N N . LEU A 1 264 ? -5.900 2.125 6.925 1.00 91.50 264 LEU A N 1
ATOM 2082 C CA . LEU A 1 264 ? -6.155 2.651 5.587 1.00 91.50 264 LEU A CA 1
ATOM 2083 C C . LEU A 1 264 ? -5.194 2.056 4.549 1.00 91.50 264 LEU A C 1
ATOM 2085 O O . LEU A 1 264 ? -5.634 1.718 3.451 1.00 91.50 264 LEU A O 1
ATOM 2089 N N . ASP A 1 265 ? -3.921 1.876 4.905 1.00 89.38 265 ASP A N 1
ATOM 2090 C CA . ASP A 1 265 ? -2.901 1.269 4.046 1.00 89.38 265 ASP A CA 1
ATOM 2091 C C . ASP A 1 265 ? -3.264 -0.165 3.679 1.00 89.38 265 ASP A C 1
ATOM 2093 O O . ASP A 1 265 ? -3.280 -0.524 2.500 1.00 89.38 265 ASP A O 1
ATOM 2097 N N . GLU A 1 266 ? -3.589 -0.984 4.680 1.00 89.00 266 GLU A N 1
ATOM 2098 C CA . GLU A 1 266 ? -3.956 -2.378 4.445 1.00 89.00 266 GLU A CA 1
ATOM 2099 C C . GLU A 1 266 ? -5.260 -2.475 3.651 1.00 89.00 266 GLU A C 1
ATOM 2101 O O . GLU A 1 266 ? -5.367 -3.262 2.711 1.00 89.00 266 GLU A O 1
ATOM 2106 N N . TYR A 1 267 ? -6.237 -1.623 3.966 1.00 92.69 267 TYR A N 1
ATOM 2107 C CA . TYR A 1 267 ? -7.497 -1.565 3.235 1.00 92.69 267 TYR A CA 1
ATOM 2108 C C . TYR A 1 267 ? -7.295 -1.186 1.759 1.00 92.69 267 TYR A C 1
ATOM 2110 O O . TYR A 1 267 ? -7.785 -1.880 0.866 1.00 92.69 267 TYR A O 1
ATOM 2118 N N . CYS A 1 268 ? -6.518 -0.136 1.474 1.00 91.88 268 CYS A N 1
ATOM 2119 C CA . CYS A 1 268 ? -6.215 0.276 0.103 1.00 91.88 268 CYS A CA 1
ATOM 2120 C C . CYS A 1 268 ? -5.407 -0.789 -0.644 1.00 91.88 268 CYS A C 1
ATOM 2122 O O . CYS A 1 268 ? -5.684 -1.055 -1.813 1.00 91.88 268 CYS A O 1
ATOM 2124 N N . ARG A 1 269 ? -4.442 -1.436 0.022 1.00 89.12 269 ARG A N 1
ATOM 2125 C CA . ARG A 1 269 ? -3.675 -2.548 -0.551 1.00 89.12 269 ARG A CA 1
ATOM 2126 C C . ARG A 1 269 ? -4.583 -3.718 -0.921 1.00 89.12 269 ARG A C 1
ATOM 2128 O O . ARG A 1 269 ? -4.445 -4.241 -2.022 1.00 89.12 269 ARG A O 1
ATOM 2135 N N . ASN A 1 270 ? -5.522 -4.094 -0.052 1.00 89.75 270 ASN A N 1
ATOM 2136 C CA . ASN A 1 270 ? -6.479 -5.167 -0.320 1.00 89.75 270 ASN A CA 1
ATOM 2137 C C . ASN A 1 270 ? -7.365 -4.846 -1.525 1.00 89.75 270 ASN A C 1
ATOM 2139 O O . ASN A 1 270 ? -7.517 -5.690 -2.406 1.00 89.75 270 ASN A O 1
ATOM 2143 N N . ILE A 1 271 ? -7.872 -3.614 -1.624 1.00 92.50 271 ILE A N 1
ATOM 2144 C CA . ILE A 1 271 ? -8.629 -3.172 -2.800 1.00 92.50 271 ILE A CA 1
ATOM 2145 C C . ILE A 1 271 ? -7.769 -3.280 -4.067 1.00 92.50 271 ILE A C 1
ATOM 2147 O O . ILE A 1 271 ? -8.188 -3.861 -5.063 1.00 92.50 271 ILE A O 1
ATOM 2151 N N . ILE A 1 272 ? -6.570 -2.703 -4.058 1.00 90.94 272 ILE A N 1
ATOM 2152 C CA . ILE A 1 272 ? -5.745 -2.590 -5.264 1.00 90.94 272 ILE A CA 1
ATOM 2153 C C . ILE A 1 272 ? -5.246 -3.969 -5.717 1.00 90.94 272 ILE A C 1
ATOM 2155 O O . ILE A 1 272 ? -5.418 -4.335 -6.879 1.00 90.94 272 ILE A O 1
ATOM 2159 N N . ASN A 1 273 ? -4.678 -4.749 -4.802 1.00 88.44 273 ASN A N 1
ATOM 2160 C CA . ASN A 1 273 ? -4.093 -6.048 -5.111 1.00 88.44 273 ASN A CA 1
ATOM 2161 C C . ASN A 1 273 ? -5.175 -7.127 -5.291 1.00 88.44 273 ASN A C 1
ATOM 2163 O O . ASN A 1 273 ? -5.281 -7.728 -6.357 1.00 88.44 273 ASN A O 1
ATOM 2167 N N . ASN A 1 274 ? -6.019 -7.351 -4.280 1.00 87.75 274 ASN A N 1
ATOM 2168 C CA . ASN A 1 274 ? -6.910 -8.515 -4.256 1.00 87.75 274 ASN A CA 1
ATOM 2169 C C . ASN A 1 274 ? -8.176 -8.292 -5.093 1.00 87.75 274 ASN A C 1
ATOM 2171 O O . ASN A 1 274 ? -8.574 -9.173 -5.859 1.00 87.75 274 ASN A O 1
ATOM 2175 N N . ASP A 1 275 ? -8.803 -7.120 -4.966 1.00 91.12 275 ASP A N 1
ATOM 2176 C CA . ASP A 1 275 ? -10.079 -6.864 -5.639 1.00 91.12 275 ASP A CA 1
ATOM 2177 C C . ASP A 1 275 ? -9.898 -6.417 -7.089 1.00 91.12 275 ASP A C 1
ATOM 2179 O O . ASP A 1 275 ? -10.664 -6.822 -7.964 1.00 91.12 275 ASP A O 1
ATOM 2183 N N . LEU A 1 276 ? -8.932 -5.530 -7.343 1.00 91.38 276 LEU A N 1
ATOM 2184 C CA . LEU A 1 276 ? -8.723 -4.932 -8.662 1.00 91.38 276 LEU A CA 1
ATOM 2185 C C . LEU A 1 276 ? -7.705 -5.695 -9.520 1.00 91.38 276 LEU A C 1
ATOM 2187 O O . LEU A 1 276 ? -7.615 -5.394 -10.717 1.00 91.38 276 LEU A O 1
ATOM 2191 N N . GLY A 1 277 ? -6.969 -6.653 -8.942 1.00 91.50 277 GLY A N 1
ATOM 2192 C CA . GLY A 1 277 ? -5.950 -7.443 -9.639 1.00 91.50 277 GLY A CA 1
ATOM 2193 C C . GLY A 1 277 ? -4.806 -6.576 -10.161 1.00 91.50 277 GLY A C 1
ATOM 2194 O O . GLY A 1 277 ? -4.433 -6.670 -11.331 1.00 91.50 277 GLY A O 1
ATOM 2195 N N . ILE A 1 278 ? -4.341 -5.623 -9.352 1.00 90.62 278 ILE A N 1
ATOM 2196 C CA . ILE A 1 278 ? -3.272 -4.700 -9.733 1.00 90.62 278 ILE A CA 1
ATOM 2197 C C . ILE A 1 278 ? -2.000 -5.108 -9.016 1.00 90.62 278 ILE A C 1
ATOM 2199 O O . ILE A 1 278 ? -1.856 -4.946 -7.805 1.00 90.62 278 ILE A O 1
ATOM 2203 N N . ASP A 1 279 ? -1.051 -5.558 -9.818 1.00 89.38 279 ASP A N 1
ATOM 2204 C CA . ASP A 1 279 ? 0.300 -5.840 -9.374 1.00 89.38 279 ASP A CA 1
ATOM 2205 C C . ASP A 1 279 ? 1.090 -4.547 -9.178 1.00 89.38 279 ASP A C 1
ATOM 2207 O O . ASP A 1 279 ? 1.824 -4.376 -8.202 1.00 89.38 279 ASP A O 1
ATOM 2211 N N . VAL A 1 280 ? 0.937 -3.619 -10.127 1.00 88.69 280 VAL A N 1
ATOM 2212 C CA . VAL A 1 280 ? 1.855 -2.499 -10.322 1.00 88.69 280 VAL A CA 1
ATOM 2213 C C . VAL A 1 280 ? 1.118 -1.289 -10.885 1.00 88.69 280 VAL A C 1
ATOM 2215 O O . VAL A 1 280 ? 0.416 -1.375 -11.895 1.00 88.69 280 VAL A O 1
ATOM 2218 N N . ALA A 1 281 ? 1.342 -0.127 -10.283 1.00 88.00 281 ALA A N 1
ATOM 2219 C CA . ALA A 1 281 ? 1.004 1.158 -10.862 1.00 88.00 281 ALA A CA 1
ATOM 2220 C C . ALA A 1 281 ? 2.242 1.959 -11.233 1.00 88.00 281 ALA A C 1
ATOM 2222 O O . ALA A 1 281 ? 3.079 2.259 -10.397 1.00 88.00 281 ALA A O 1
ATOM 2223 N N . TYR A 1 282 ? 2.319 2.408 -12.473 1.00 83.38 282 TYR A N 1
ATOM 2224 C CA . TYR A 1 282 ? 3.373 3.293 -12.929 1.00 83.38 282 TYR A CA 1
ATOM 2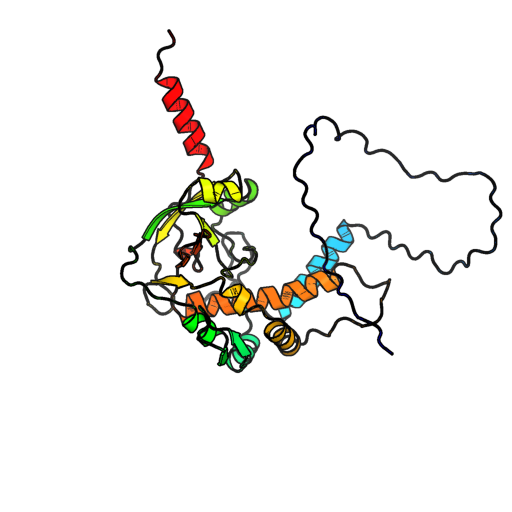225 C C . TYR A 1 282 ? 2.893 4.747 -12.995 1.00 83.38 282 TYR A C 1
ATOM 2227 O O . TYR A 1 282 ? 1.874 5.046 -13.610 1.00 83.38 282 TYR A O 1
ATOM 2235 N N . ALA A 1 283 ? 3.630 5.678 -12.401 1.00 78.31 283 ALA A N 1
ATOM 2236 C CA . ALA A 1 283 ? 3.363 7.107 -12.484 1.00 78.31 283 ALA A CA 1
ATOM 2237 C C . ALA A 1 283 ? 4.157 7.738 -13.639 1.00 78.31 283 ALA A C 1
ATOM 2239 O O . ALA A 1 283 ? 5.386 7.776 -13.615 1.00 78.31 283 ALA A O 1
ATOM 2240 N N . THR A 1 284 ? 3.451 8.291 -14.632 1.00 63.94 284 THR A N 1
ATOM 2241 C CA . THR A 1 284 ? 3.998 9.243 -15.621 1.00 63.94 284 THR A CA 1
ATOM 2242 C C . THR A 1 284 ? 2.966 10.287 -16.039 1.00 63.94 284 THR A C 1
ATOM 2244 O O . THR A 1 284 ? 1.947 9.957 -16.643 1.00 63.94 284 THR A O 1
ATOM 2247 N N . ALA A 1 285 ? 3.269 11.563 -15.769 1.00 56.53 285 ALA A N 1
ATOM 2248 C CA . ALA A 1 285 ? 2.636 12.760 -16.339 1.00 56.53 285 ALA A CA 1
ATOM 2249 C C . ALA A 1 285 ? 3.611 13.973 -16.208 1.00 56.53 285 ALA A C 1
ATOM 2251 O O . ALA A 1 285 ? 4.528 13.920 -15.388 1.00 56.53 285 ALA A O 1
ATOM 2252 N N . PRO A 1 286 ? 3.474 15.048 -17.014 1.00 46.03 286 PRO A N 1
ATOM 2253 C CA . PRO A 1 286 ? 4.580 15.735 -17.716 1.00 46.03 286 PRO A CA 1
ATOM 2254 C C . PRO A 1 286 ? 5.577 16.599 -16.912 1.00 46.03 286 PRO A C 1
ATOM 2256 O O . PRO A 1 286 ? 6.434 17.218 -17.536 1.00 46.03 286 PRO A O 1
ATOM 2259 N N . TYR A 1 287 ? 5.530 16.654 -15.576 1.00 45.50 287 TYR A N 1
ATOM 2260 C CA . TYR A 1 287 ? 6.329 17.625 -14.798 1.00 45.50 287 TYR A CA 1
ATOM 2261 C C . TYR A 1 287 ? 7.159 17.032 -13.645 1.00 45.50 287 TYR A C 1
ATOM 2263 O O . TYR A 1 287 ? 7.344 17.682 -12.624 1.00 45.50 287 TYR A O 1
ATOM 2271 N N . HIS A 1 288 ? 7.735 15.844 -13.869 1.00 50.03 288 HIS A N 1
ATOM 2272 C CA . HIS A 1 288 ? 8.754 15.193 -13.026 1.00 50.03 288 HIS A CA 1
ATOM 2273 C C . HIS A 1 288 ? 8.264 14.754 -11.639 1.00 50.03 288 HIS A C 1
ATOM 2275 O O . HIS A 1 288 ? 8.264 15.525 -10.690 1.00 50.03 288 HIS A O 1
ATOM 2281 N N . ASN A 1 289 ? 7.844 13.488 -11.564 1.00 56.28 289 ASN A N 1
ATOM 2282 C CA . ASN A 1 289 ? 7.780 12.619 -10.379 1.00 56.28 289 ASN A CA 1
ATOM 2283 C C . ASN A 1 289 ? 7.419 11.215 -10.894 1.00 56.28 289 ASN A C 1
ATOM 2285 O O . ASN A 1 289 ? 6.297 10.737 -10.724 1.00 56.28 289 ASN A O 1
ATOM 2289 N N . THR A 1 290 ? 8.329 10.606 -11.657 1.00 70.50 290 THR A N 1
ATOM 2290 C CA . THR A 1 290 ? 8.100 9.286 -12.252 1.00 70.50 290 THR A CA 1
ATOM 2291 C C . THR A 1 290 ? 8.529 8.210 -11.276 1.00 70.50 290 THR A C 1
ATOM 2293 O O . THR A 1 290 ? 9.709 8.078 -10.973 1.00 70.50 290 THR A O 1
ATOM 2296 N N . CYS A 1 291 ? 7.575 7.428 -10.789 1.00 80.88 291 CYS A N 1
ATOM 2297 C CA . CYS A 1 291 ? 7.863 6.260 -9.971 1.00 80.88 291 CYS A CA 1
ATOM 2298 C C . CYS A 1 291 ? 6.964 5.104 -10.392 1.00 80.88 291 CYS A C 1
ATOM 2300 O O . CYS A 1 291 ? 5.831 5.295 -10.819 1.00 80.88 291 CYS A O 1
ATOM 2302 N N . LEU A 1 292 ? 7.485 3.894 -10.298 1.00 88.94 292 LEU A N 1
ATOM 2303 C CA . LEU A 1 292 ? 6.740 2.661 -10.440 1.00 88.94 292 LEU A CA 1
ATOM 2304 C C . LEU A 1 292 ? 6.422 2.145 -9.037 1.00 88.94 292 LEU A C 1
ATOM 2306 O O . LEU A 1 292 ? 7.322 1.861 -8.261 1.00 88.94 292 LEU A O 1
ATOM 2310 N N . VAL A 1 293 ? 5.151 2.046 -8.697 1.00 89.56 293 VAL A N 1
ATOM 2311 C CA . VAL A 1 293 ? 4.655 1.502 -7.436 1.00 89.56 293 VAL A CA 1
ATOM 2312 C C . VAL A 1 293 ? 4.243 0.061 -7.663 1.00 89.56 293 VAL A C 1
ATOM 2314 O O . VAL A 1 293 ? 3.408 -0.223 -8.513 1.00 89.56 293 VAL A O 1
ATOM 2317 N N . VAL A 1 294 ? 4.800 -0.858 -6.895 1.00 90.75 294 VAL A N 1
ATOM 2318 C CA . VAL A 1 294 ? 4.424 -2.269 -6.903 1.00 90.75 294 VAL A CA 1
ATOM 2319 C C . VAL A 1 294 ? 3.619 -2.558 -5.646 1.00 90.75 294 VAL A C 1
ATOM 2321 O O . VAL A 1 294 ? 4.110 -2.395 -4.526 1.00 90.75 294 VAL A O 1
ATOM 2324 N N . PHE A 1 295 ? 2.364 -2.953 -5.833 1.00 89.12 295 PHE A N 1
ATOM 2325 C CA . PHE A 1 295 ? 1.432 -3.275 -4.753 1.00 89.12 295 PHE A CA 1
ATOM 2326 C C . PHE A 1 295 ? 1.534 -4.739 -4.336 1.00 89.12 295 PHE A C 1
ATOM 2328 O O . PHE A 1 295 ? 1.416 -5.043 -3.143 1.00 89.12 295 PHE A O 1
ATOM 2335 N N . ASN A 1 296 ? 1.771 -5.622 -5.310 1.00 89.62 296 ASN A N 1
ATOM 2336 C CA . ASN A 1 296 ? 1.909 -7.055 -5.105 1.00 89.62 296 ASN A CA 1
ATOM 2337 C C . ASN A 1 296 ? 3.397 -7.458 -5.050 1.00 89.62 296 ASN A C 1
ATOM 2339 O O . ASN A 1 296 ? 4.090 -7.347 -6.060 1.00 89.62 296 ASN A O 1
ATOM 2343 N N . PRO A 1 297 ? 3.920 -7.934 -3.906 1.00 86.75 297 PRO A N 1
ATOM 2344 C CA . PRO A 1 297 ? 5.332 -8.298 -3.791 1.00 86.75 297 PRO A CA 1
ATOM 2345 C C . PRO A 1 297 ? 5.731 -9.455 -4.716 1.00 86.75 297 PRO A C 1
ATOM 2347 O O . PRO A 1 297 ? 6.870 -9.484 -5.172 1.00 86.75 297 PRO A O 1
ATOM 2350 N N . ASP A 1 298 ? 4.798 -10.347 -5.063 1.00 88.69 298 ASP A N 1
ATOM 2351 C CA . ASP A 1 298 ? 5.050 -11.493 -5.953 1.00 88.69 298 ASP A CA 1
ATOM 2352 C C . ASP A 1 298 ? 5.351 -11.068 -7.401 1.00 88.69 298 ASP A C 1
ATOM 2354 O O . ASP A 1 298 ? 5.822 -11.856 -8.218 1.00 88.69 298 ASP A O 1
ATOM 2358 N N . SER A 1 299 ? 5.101 -9.799 -7.727 1.00 91.88 299 SER A N 1
ATOM 2359 C CA . SER A 1 299 ? 5.445 -9.191 -9.013 1.00 91.88 299 SER A CA 1
ATOM 2360 C C . SER A 1 299 ? 6.908 -8.765 -9.115 1.00 91.88 299 SER A C 1
ATOM 2362 O O . SER A 1 299 ? 7.343 -8.376 -10.195 1.00 91.88 299 SER A O 1
ATOM 2364 N N . ILE A 1 300 ? 7.665 -8.799 -8.014 1.00 93.44 300 ILE A N 1
ATOM 2365 C CA . ILE A 1 300 ? 9.062 -8.357 -7.945 1.00 93.44 300 ILE A CA 1
ATOM 2366 C C . ILE A 1 300 ? 9.965 -9.588 -8.020 1.00 93.44 300 ILE A C 1
ATOM 2368 O O . ILE A 1 300 ? 9.979 -10.420 -7.114 1.00 93.44 300 ILE A O 1
ATOM 2372 N N . VAL A 1 301 ? 10.747 -9.699 -9.091 1.00 92.88 301 VAL A N 1
ATOM 2373 C CA . VAL A 1 301 ? 11.595 -10.865 -9.374 1.00 92.88 301 VAL A CA 1
ATOM 2374 C C . VAL A 1 301 ? 13.025 -10.446 -9.720 1.00 92.88 301 VAL A C 1
ATOM 2376 O O . VAL A 1 301 ? 13.310 -9.265 -9.911 1.00 92.88 301 VAL A O 1
ATOM 2379 N N . ASN A 1 302 ? 13.948 -11.414 -9.775 1.00 93.44 302 ASN A N 1
ATOM 2380 C CA . ASN A 1 302 ? 15.360 -11.199 -10.137 1.00 93.44 302 ASN A CA 1
ATOM 2381 C C . ASN A 1 302 ? 16.048 -10.077 -9.333 1.00 93.44 302 ASN A C 1
ATOM 2383 O O . ASN A 1 302 ? 16.798 -9.269 -9.875 1.00 93.44 302 ASN A O 1
ATOM 2387 N N . MET A 1 303 ? 15.767 -10.023 -8.030 1.00 93.44 303 MET A N 1
ATOM 2388 C CA . MET A 1 303 ? 16.309 -9.016 -7.120 1.00 93.44 303 MET A CA 1
ATOM 2389 C C . MET A 1 303 ? 17.826 -9.166 -6.925 1.00 93.44 303 MET A C 1
ATOM 2391 O O . MET A 1 303 ? 18.308 -10.257 -6.618 1.00 93.44 303 MET A O 1
ATOM 2395 N N . SER A 1 304 ? 18.573 -8.066 -7.042 1.00 92.88 304 SER A N 1
ATOM 2396 C CA . SER A 1 304 ? 20.022 -8.025 -6.808 1.00 92.88 304 SER A CA 1
ATOM 2397 C C . SER A 1 304 ? 20.494 -6.688 -6.224 1.00 92.88 304 SER A C 1
ATOM 2399 O O . SER A 1 304 ? 19.832 -5.657 -6.348 1.00 92.88 304 SER A O 1
ATOM 2401 N N . ASP A 1 305 ? 21.662 -6.693 -5.580 1.00 91.62 305 ASP A N 1
ATOM 2402 C CA . ASP A 1 305 ? 22.334 -5.474 -5.118 1.00 91.62 305 ASP A CA 1
ATOM 2403 C C . ASP A 1 305 ? 22.951 -4.729 -6.313 1.00 91.62 305 ASP A C 1
ATOM 2405 O O . ASP A 1 305 ? 23.850 -5.248 -6.971 1.00 91.62 305 ASP A O 1
ATOM 2409 N N . TYR A 1 306 ? 22.477 -3.514 -6.598 1.00 86.31 306 TYR A N 1
ATOM 2410 C CA . TYR A 1 306 ? 22.998 -2.694 -7.697 1.00 86.31 306 TYR A CA 1
ATOM 2411 C C . TYR A 1 306 ? 24.326 -2.008 -7.344 1.00 86.31 306 TYR A C 1
ATOM 2413 O O . TYR A 1 306 ? 25.082 -1.628 -8.232 1.00 86.31 306 TYR A O 1
ATOM 2421 N N . SER A 1 307 ? 24.651 -1.858 -6.055 1.00 71.38 307 SER A N 1
ATOM 2422 C CA . SER A 1 307 ? 25.890 -1.188 -5.636 1.00 71.38 307 SER A CA 1
ATOM 2423 C C . SER A 1 307 ? 27.155 -1.992 -5.962 1.00 71.38 307 SER A C 1
ATOM 2425 O O . SER A 1 307 ? 28.237 -1.419 -6.052 1.00 71.38 307 SER A O 1
ATOM 2427 N N . GLN A 1 308 ? 27.025 -3.301 -6.200 1.00 60.06 308 GLN A N 1
ATOM 2428 C CA . GLN A 1 308 ? 28.136 -4.152 -6.638 1.00 60.06 308 GLN A CA 1
ATOM 2429 C C . GLN A 1 308 ? 28.421 -4.035 -8.142 1.00 60.06 308 GLN A C 1
ATOM 2431 O O . GLN A 1 308 ? 29.568 -4.216 -8.549 1.00 60.06 308 GLN A O 1
ATOM 2436 N N . ASP A 1 309 ? 27.419 -3.682 -8.957 1.00 56.47 309 ASP A N 1
ATOM 2437 C CA . ASP A 1 309 ? 27.573 -3.559 -10.413 1.00 56.47 309 ASP A CA 1
ATOM 2438 C C . ASP A 1 309 ? 28.497 -2.380 -10.790 1.00 56.47 309 ASP A C 1
ATOM 2440 O O . ASP A 1 309 ? 29.275 -2.495 -11.740 1.00 56.47 309 ASP A O 1
ATOM 2444 N N . GLU A 1 310 ? 28.486 -1.273 -10.032 1.00 55.84 310 GLU A N 1
ATOM 2445 C CA . GLU A 1 310 ? 29.422 -0.150 -10.231 1.00 55.84 310 GLU A CA 1
ATOM 2446 C C . GLU A 1 310 ? 30.863 -0.523 -9.865 1.00 55.84 310 GLU A C 1
ATOM 2448 O O . GLU A 1 310 ? 31.787 -0.241 -10.630 1.00 55.84 310 GLU A O 1
ATOM 2453 N N . ASP A 1 311 ? 31.068 -1.186 -8.723 1.00 55.41 311 ASP A N 1
ATOM 2454 C CA . ASP A 1 311 ? 32.400 -1.606 -8.279 1.00 55.41 311 ASP A CA 1
ATOM 2455 C C . ASP A 1 311 ? 33.016 -2.621 -9.250 1.00 55.41 311 ASP A C 1
ATOM 2457 O O . ASP A 1 311 ? 34.210 -2.546 -9.546 1.00 55.41 311 ASP A O 1
ATOM 2461 N N . ASP A 1 312 ? 32.220 -3.549 -9.783 1.00 55.03 312 ASP A N 1
ATOM 2462 C CA . ASP A 1 312 ? 32.672 -4.516 -10.784 1.00 55.03 312 ASP A CA 1
ATOM 2463 C C . ASP A 1 312 ? 32.875 -3.886 -12.166 1.00 55.03 312 ASP A C 1
ATOM 2465 O O . ASP A 1 312 ? 33.825 -4.256 -12.864 1.00 55.03 312 ASP A O 1
ATOM 2469 N N . PHE A 1 313 ? 32.047 -2.915 -12.567 1.00 57.75 313 PHE A N 1
ATOM 2470 C CA . PHE A 1 313 ? 32.262 -2.150 -13.796 1.00 57.75 313 PHE A CA 1
ATOM 2471 C C . PHE A 1 313 ? 33.544 -1.320 -13.717 1.00 57.75 313 PHE A C 1
ATOM 2473 O O . PHE A 1 313 ? 34.364 -1.388 -14.631 1.00 57.75 313 PHE A O 1
ATOM 2480 N N . LEU A 1 314 ? 33.764 -0.589 -12.621 1.00 57.59 314 LEU A N 1
ATOM 2481 C CA . LEU A 1 314 ? 34.976 0.202 -12.414 1.00 57.59 314 LEU A CA 1
ATOM 2482 C C . LEU A 1 314 ? 36.201 -0.710 -12.319 1.00 57.59 314 LEU A C 1
ATOM 2484 O O . LEU A 1 314 ? 37.190 -0.462 -13.005 1.00 57.59 314 LEU A O 1
ATOM 2488 N N . LYS A 1 315 ? 36.142 -1.817 -11.567 1.00 57.66 315 LYS A N 1
ATOM 2489 C CA . LYS A 1 315 ? 37.240 -2.798 -11.528 1.00 57.66 315 LYS A CA 1
ATOM 2490 C C . LYS A 1 315 ? 37.537 -3.376 -12.907 1.00 57.66 315 LYS A C 1
ATOM 2492 O O . LYS A 1 315 ? 38.707 -3.441 -13.273 1.00 57.66 315 LYS A O 1
ATOM 2497 N N . LYS A 1 316 ? 36.522 -3.746 -13.696 1.00 56.12 316 LYS A N 1
ATOM 2498 C CA . LYS A 1 316 ? 36.716 -4.226 -15.074 1.00 56.12 316 LYS A CA 1
ATOM 2499 C C . LYS A 1 316 ? 37.323 -3.140 -15.953 1.00 56.12 316 LYS A C 1
ATOM 2501 O O . LYS A 1 316 ? 38.374 -3.390 -16.532 1.00 56.12 316 LYS A O 1
ATOM 2506 N N . ALA A 1 317 ? 36.743 -1.941 -15.972 1.00 59.09 317 ALA A N 1
ATOM 2507 C CA . ALA A 1 317 ? 37.211 -0.809 -16.765 1.00 59.09 317 ALA A CA 1
ATOM 2508 C C . ALA A 1 317 ? 38.668 -0.443 -16.443 1.00 59.09 317 ALA A C 1
ATOM 2510 O O . ALA A 1 317 ? 39.476 -0.310 -17.360 1.00 59.09 317 ALA A O 1
ATOM 2511 N N . PHE A 1 318 ? 39.034 -0.370 -15.159 1.00 56.88 318 PHE A N 1
ATOM 2512 C CA . PHE A 1 318 ? 40.396 -0.054 -14.721 1.00 56.88 318 PHE A CA 1
ATOM 2513 C C . PHE A 1 318 ? 41.374 -1.232 -14.830 1.00 56.88 318 PHE A C 1
ATOM 2515 O O . PHE A 1 318 ? 42.568 -0.997 -14.980 1.00 56.88 318 PHE A O 1
ATOM 2522 N N . SER A 1 319 ? 40.905 -2.485 -14.827 1.00 56.72 319 SER A N 1
ATOM 2523 C CA . SER A 1 319 ? 41.751 -3.657 -15.118 1.00 56.72 319 SER A CA 1
ATOM 2524 C C . SER A 1 319 ? 42.074 -3.823 -16.609 1.00 56.72 319 SER A C 1
ATOM 2526 O O . SER A 1 319 ? 43.049 -4.485 -16.955 1.00 56.72 319 SER A O 1
ATOM 2528 N N . SER A 1 320 ? 41.275 -3.216 -17.493 1.00 54.50 320 SER A N 1
ATOM 2529 C CA . SER A 1 320 ? 41.472 -3.240 -18.948 1.00 54.50 320 SER A CA 1
ATOM 2530 C C . SER A 1 320 ? 42.329 -2.095 -19.499 1.00 54.50 320 SER A C 1
ATOM 2532 O O . SER A 1 320 ? 42.607 -2.079 -20.698 1.00 54.50 320 SER A O 1
ATOM 2534 N N . PHE A 1 321 ? 42.787 -1.161 -18.660 1.00 47.06 321 PHE A N 1
ATOM 2535 C CA . PHE A 1 321 ? 43.818 -0.205 -19.061 1.00 47.06 321 PHE A CA 1
ATOM 2536 C C . PHE A 1 321 ? 45.201 -0.826 -18.827 1.00 47.06 321 PHE A C 1
ATOM 2538 O O . PHE A 1 321 ? 45.531 -1.139 -17.681 1.00 47.06 321 PHE A O 1
ATOM 2545 N N . PRO A 1 322 ? 46.040 -1.002 -19.868 1.00 48.62 322 PRO A N 1
ATOM 2546 C CA . PRO A 1 322 ? 47.446 -1.300 -19.648 1.00 48.62 322 PRO A CA 1
ATOM 2547 C C . PRO A 1 322 ? 48.025 -0.155 -18.816 1.00 48.62 322 PRO A C 1
ATOM 2549 O O . PRO A 1 322 ? 47.830 1.010 -19.160 1.00 48.62 322 PRO A O 1
ATOM 2552 N N . LEU A 1 323 ? 48.703 -0.473 -17.718 1.00 48.69 323 LEU A N 1
ATOM 2553 C CA . LEU A 1 323 ? 49.560 0.490 -17.036 1.00 48.69 323 LEU A CA 1
ATOM 2554 C C . LEU A 1 323 ? 50.673 0.864 -18.027 1.00 48.69 323 LEU A C 1
ATOM 2556 O O . LEU A 1 323 ? 51.509 0.016 -18.339 1.00 48.69 323 LEU A O 1
ATOM 2560 N N . TRP A 1 324 ? 50.618 2.080 -18.572 1.00 44.53 324 TRP A N 1
ATOM 2561 C CA . TRP A 1 324 ? 51.725 2.690 -19.313 1.00 44.53 324 TRP A CA 1
ATOM 2562 C C . TRP A 1 324 ? 52.659 3.396 -18.340 1.00 44.53 324 TRP A C 1
ATOM 2564 O O . TRP A 1 324 ? 52.135 4.123 -17.461 1.00 44.53 324 TRP A O 1
#

Foldseek 3Di:
DDDDDDDDDDDDDDDDDDPDPDDDPDDPDDDDDDDDDDDDDPDDDPPPPPPPPPPVVNLVVVLVVVLVVLCVLFKDFDADPVRHFDAALLRHGDIAGDVLLLVLQQPDWDWFQAFPRPGIDIHGPLVLQVSQKDADVPDDQKQFFWKAADDPVQLVCCVRRNDDQLPVDDDLQARFGKTDSDDVLNVVRHPWMKTWMFGFDQAPVRDGAGEIAGGGSSVVRCPDPRLLVVLCVSSVPDDDPPDDDPPDRPSPVVSSVVSSRSSVRSSVLCSQCHVVRHQWYWYDDDDDDTIIGGSHRVRIHPIDTPSVVVVVVVVVVVVPDPPD